Protein AF-A0A521WHG7-F1 (afdb_monomer)

Nearest PDB structures (foldseek):
  2f1c-assembly1_X  TM=1.764E-01  e=9.678E-01  Escherichia coli K-12
  6rd3-assembly1_B  TM=1.861E-01  e=3.776E+00  Klebsiella pneumoniae
  5fvn-assembly2_D  TM=1.755E-01  e=3.776E+00  Enterobacter cloacae
  7pzf-assembly2_E  TM=1.711E-01  e=4.176E+00  Klebsiella pneumoniae

pLDDT: mean 92.41, std 9.93, range [34.31, 98.75]

Mean predicted aligned error: 5.96 Å

Solvent-accessible surface area (backbone atoms only — not comparable to full-atom values): 13682 Å² total; per-residue (Å²): 140,79,87,84,66,76,89,75,84,63,51,67,50,78,47,73,51,98,86,56,39,37,36,42,36,36,74,38,33,81,40,42,90,17,38,36,29,36,37,41,37,36,47,81,57,34,37,38,39,41,39,40,39,43,59,24,31,40,44,54,40,49,67,70,41,40,93,83,47,77,74,63,85,61,56,47,57,39,37,33,32,31,34,39,40,41,36,34,30,42,73,93,43,65,38,36,40,39,37,39,40,40,36,47,40,32,30,37,38,34,77,84,68,45,37,36,30,43,49,27,27,35,40,40,40,40,38,37,39,37,49,96,80,50,28,26,45,37,41,38,38,38,38,31,62,30,31,34,39,36,46,72,74,36,57,45,53,17,67,78,36,26,37,38,39,38,39,35,30,39,36,40,54,84,64,40,38,36,38,34,69,35,37,38,42,36,33,45,85,26,32,38,39,34,33,31,36,37,32,29,75,74,56,96,57,47,46,46,33,34,44,37,38,34,81,31,34,35,33,57,62,33,38,70,40,78,46,33,55,81,22,59,91,48,91,54,44,55,59,43,39,42,35,38,40,29,38,39,39,32,29,50,67,74,38,82,74,46,78,52,73,48,75,46,63,33,35,38,38,28,82,86,68,79,48,75,52,77,86

Structure (mmCIF, N/CA/C/O backbone):
data_AF-A0A521WHG7-F1
#
_entry.id   AF-A0A521WHG7-F1
#
loop_
_atom_site.group_PDB
_atom_site.id
_atom_site.type_symbol
_atom_site.la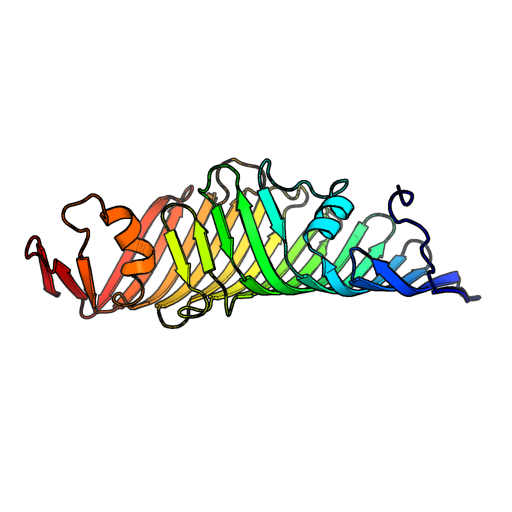bel_atom_id
_atom_site.label_alt_id
_atom_site.label_comp_id
_atom_site.label_asym_id
_atom_site.label_entity_id
_atom_site.label_seq_id
_atom_site.pdbx_PDB_ins_code
_atom_site.Cartn_x
_atom_site.Cartn_y
_atom_site.Cartn_z
_atom_site.occupancy
_atom_site.B_iso_or_equiv
_atom_site.auth_seq_id
_atom_site.auth_comp_id
_atom_site.auth_asym_id
_atom_site.auth_atom_id
_atom_site.pdbx_PDB_model_num
ATOM 1 N N . MET A 1 1 ? 26.566 -6.943 -10.721 1.00 40.72 1 MET A N 1
ATOM 2 C CA . MET A 1 1 ? 26.531 -8.097 -9.798 1.00 40.72 1 MET A CA 1
ATOM 3 C C . MET A 1 1 ? 25.488 -9.114 -10.276 1.00 40.72 1 MET A C 1
ATOM 5 O O . MET A 1 1 ? 24.375 -9.105 -9.783 1.00 40.72 1 MET A O 1
ATOM 9 N N . LEU A 1 2 ? 25.821 -9.974 -11.246 1.00 45.41 2 LEU A N 1
ATOM 10 C CA . LEU A 1 2 ? 24.967 -11.103 -11.685 1.00 45.41 2 LEU A CA 1
ATOM 11 C C . LEU A 1 2 ? 25.530 -12.465 -11.213 1.00 45.41 2 LEU A C 1
ATOM 13 O O . LEU A 1 2 ? 25.029 -13.517 -11.577 1.00 45.41 2 LEU A O 1
ATOM 17 N N . GLY A 1 3 ? 26.592 -12.456 -10.399 1.00 34.31 3 GLY A N 1
ATOM 18 C CA . GLY A 1 3 ? 27.398 -13.641 -10.078 1.00 34.31 3 GLY A CA 1
ATOM 19 C C . GLY A 1 3 ? 26.943 -14.480 -8.879 1.00 34.31 3 GLY A C 1
ATOM 20 O O . GLY A 1 3 ? 27.692 -15.351 -8.459 1.00 34.31 3 GLY A O 1
ATOM 21 N N . ARG A 1 4 ? 25.763 -14.227 -8.294 1.00 48.09 4 ARG A N 1
ATOM 22 C CA . ARG A 1 4 ? 25.246 -14.986 -7.130 1.00 48.09 4 ARG A CA 1
ATOM 23 C C . ARG A 1 4 ? 24.172 -16.027 -7.475 1.00 48.09 4 ARG A C 1
ATOM 25 O O . ARG A 1 4 ? 23.656 -16.677 -6.577 1.00 48.09 4 ARG A O 1
ATOM 32 N N . PHE A 1 5 ? 23.842 -16.202 -8.752 1.00 51.75 5 PHE A N 1
ATOM 33 C CA . PHE A 1 5 ? 22.645 -16.933 -9.184 1.00 51.75 5 PHE A CA 1
ATOM 34 C C . PHE A 1 5 ? 22.854 -18.401 -9.589 1.00 51.75 5 PHE A C 1
ATOM 36 O O . PHE A 1 5 ? 21.924 -19.016 -10.104 1.00 51.75 5 PHE A O 1
ATOM 43 N N . GLY A 1 6 ? 24.043 -18.974 -9.382 1.00 54.81 6 GLY A N 1
ATOM 44 C CA . GLY A 1 6 ? 24.366 -20.283 -9.959 1.00 54.81 6 GLY A CA 1
ATOM 45 C C . GLY A 1 6 ? 24.335 -20.257 -11.496 1.00 54.81 6 GLY A C 1
ATOM 46 O O . GLY A 1 6 ? 24.421 -19.188 -12.103 1.00 54.81 6 GLY A O 1
ATOM 47 N N . HIS A 1 7 ? 24.247 -21.425 -12.136 1.00 57.56 7 HIS A N 1
ATOM 48 C CA . HIS A 1 7 ? 24.088 -21.508 -13.591 1.00 57.56 7 HIS A CA 1
ATOM 49 C C . HIS A 1 7 ? 22.666 -21.087 -13.979 1.00 57.56 7 HIS A C 1
ATOM 51 O O . HIS A 1 7 ? 21.691 -21.620 -13.453 1.00 57.56 7 HIS A O 1
ATOM 57 N N . GLN A 1 8 ? 22.555 -20.126 -14.890 1.00 65.69 8 GLN A N 1
ATOM 58 C CA . GLN A 1 8 ? 21.293 -19.547 -15.336 1.00 65.69 8 GLN A CA 1
ATOM 59 C C . GLN A 1 8 ? 21.169 -19.758 -16.841 1.00 65.69 8 GLN A C 1
ATOM 61 O O . GLN A 1 8 ? 21.887 -19.128 -17.617 1.00 65.69 8 GLN A O 1
ATOM 66 N N . ASP A 1 9 ? 20.246 -20.625 -17.250 1.00 70.12 9 ASP A N 1
ATOM 67 C CA . ASP A 1 9 ? 19.897 -20.781 -18.659 1.00 70.12 9 ASP A CA 1
ATOM 68 C C . ASP A 1 9 ? 18.822 -19.755 -19.017 1.00 70.12 9 ASP A C 1
ATOM 70 O O . ASP A 1 9 ? 17.640 -19.932 -18.725 1.00 70.12 9 ASP A O 1
ATOM 74 N N . ALA A 1 10 ? 19.242 -18.652 -19.635 1.00 80.88 10 ALA A N 1
ATOM 75 C CA . ALA A 1 10 ? 18.345 -17.606 -20.105 1.00 80.88 10 ALA A CA 1
ATOM 76 C C . ALA A 1 10 ? 18.195 -17.686 -21.625 1.00 80.88 10 ALA A C 1
ATOM 78 O O . ALA A 1 10 ? 19.179 -17.609 -22.365 1.00 80.88 10 ALA A O 1
ATOM 79 N N . ARG A 1 11 ? 16.955 -17.788 -22.110 1.00 86.38 11 ARG A N 1
ATOM 80 C CA . ARG A 1 11 ? 16.668 -17.646 -23.543 1.00 86.38 11 ARG A CA 1
ATOM 81 C C . ARG A 1 11 ? 16.374 -16.190 -23.849 1.00 86.38 11 ARG A C 1
ATOM 83 O O . ARG A 1 11 ? 15.390 -15.632 -23.358 1.00 86.38 11 ARG A O 1
ATOM 90 N N . PHE A 1 12 ? 17.223 -15.583 -24.670 1.00 90.94 12 PHE A N 1
ATOM 91 C CA . PHE A 1 12 ? 17.028 -14.220 -25.137 1.00 90.94 12 PHE A CA 1
ATOM 92 C C . PHE A 1 12 ? 17.164 -14.123 -26.654 1.00 90.94 12 PHE A C 1
ATOM 94 O O . PHE A 1 12 ? 17.868 -14.906 -27.291 1.00 90.94 12 PHE A O 1
ATOM 101 N N . SER A 1 13 ? 16.495 -13.131 -27.234 1.00 92.56 13 SER A N 1
ATOM 102 C CA . SER A 1 13 ? 16.703 -12.732 -28.623 1.00 92.56 13 SER A CA 1
ATOM 103 C C . SER A 1 13 ? 16.971 -11.237 -28.701 1.00 92.56 13 SER A C 1
ATOM 105 O O . SER A 1 13 ? 16.355 -10.441 -27.994 1.00 92.56 13 SER A O 1
ATOM 107 N N . LEU A 1 14 ? 17.907 -10.861 -29.567 1.00 93.94 14 LEU A N 1
ATOM 108 C CA . LEU A 1 14 ? 18.232 -9.476 -29.873 1.00 93.94 14 LEU A CA 1
ATOM 109 C C . LEU A 1 14 ? 17.898 -9.225 -31.341 1.00 93.94 14 LEU A C 1
ATOM 111 O O . LEU A 1 14 ? 18.331 -9.977 -32.214 1.00 93.94 14 LEU A O 1
ATOM 115 N N . ARG A 1 15 ? 17.116 -8.184 -31.619 1.00 93.06 15 ARG A N 1
ATOM 116 C CA . ARG A 1 15 ? 16.795 -7.752 -32.983 1.00 93.06 15 ARG A CA 1
ATOM 117 C C . ARG A 1 15 ? 17.101 -6.274 -33.126 1.00 93.06 15 ARG A C 1
ATOM 119 O O . ARG A 1 15 ? 16.626 -5.482 -32.321 1.00 93.06 15 ARG A O 1
ATOM 126 N N . ALA A 1 16 ? 17.861 -5.924 -34.154 1.00 92.31 16 ALA A N 1
ATOM 127 C CA . ALA A 1 16 ? 18.047 -4.550 -34.590 1.00 92.31 16 ALA A CA 1
ATOM 128 C C . ALA A 1 16 ? 17.344 -4.376 -35.939 1.00 92.31 16 ALA A C 1
ATOM 130 O O . ALA A 1 16 ? 17.467 -5.247 -36.803 1.00 92.31 16 ALA A O 1
ATOM 131 N N . ASP A 1 17 ? 16.591 -3.293 -36.109 1.00 90.69 17 ASP A N 1
ATOM 132 C CA . ASP A 1 17 ? 15.982 -2.948 -37.392 1.00 90.69 17 ASP A CA 1
ATOM 133 C C . ASP A 1 17 ? 16.769 -1.849 -38.120 1.00 90.69 17 ASP A C 1
ATOM 135 O O . ASP A 1 17 ? 17.608 -1.147 -37.551 1.00 90.69 17 ASP A O 1
ATOM 139 N N . THR A 1 18 ? 16.496 -1.693 -39.416 1.00 84.50 18 THR A N 1
ATOM 140 C CA . THR A 1 18 ? 17.120 -0.660 -40.257 1.00 84.50 18 THR A CA 1
ATOM 141 C C . THR A 1 18 ? 16.668 0.760 -39.901 1.00 84.50 18 THR A C 1
ATOM 143 O O . THR A 1 18 ? 17.252 1.719 -40.396 1.00 84.50 18 THR A O 1
ATOM 146 N N . ALA A 1 19 ? 15.638 0.907 -39.061 1.00 84.06 19 ALA A N 1
ATOM 147 C CA . ALA A 1 19 ? 15.133 2.182 -38.562 1.00 84.06 19 ALA A CA 1
ATOM 148 C C . ALA A 1 19 ? 15.815 2.619 -37.246 1.00 84.06 19 ALA A C 1
ATOM 150 O O . ALA A 1 19 ? 15.484 3.675 -36.706 1.00 84.06 19 ALA A O 1
ATOM 151 N N . GLY A 1 20 ? 16.783 1.843 -36.739 1.00 88.94 20 GLY A N 1
ATOM 152 C CA . GLY A 1 20 ? 17.563 2.165 -35.542 1.00 88.94 20 GLY A CA 1
ATOM 153 C C . GLY A 1 20 ? 16.919 1.727 -34.223 1.00 88.94 20 GLY A C 1
ATOM 154 O O . GLY A 1 20 ? 17.371 2.154 -33.159 1.00 88.94 20 GLY A O 1
ATOM 155 N N . SER A 1 21 ? 15.882 0.886 -34.265 1.00 94.38 21 SER A N 1
ATOM 156 C CA . SER A 1 21 ? 15.313 0.249 -33.076 1.00 94.38 21 SER A CA 1
ATOM 157 C C . SER A 1 21 ? 16.094 -1.012 -32.724 1.00 94.38 21 SER A C 1
ATOM 159 O O . SER A 1 21 ? 16.365 -1.850 -33.581 1.00 94.38 21 SER A O 1
ATOM 161 N N . THR A 1 22 ? 16.408 -1.185 -31.443 1.00 96.69 22 THR A N 1
ATOM 162 C CA . THR A 1 22 ? 16.973 -2.426 -30.899 1.00 96.69 22 THR A CA 1
ATOM 163 C C . THR A 1 22 ? 16.028 -2.998 -29.857 1.00 96.69 22 THR A C 1
ATOM 165 O O . THR A 1 22 ? 15.716 -2.333 -28.876 1.00 96.69 22 THR A O 1
ATOM 168 N N . THR A 1 23 ? 15.588 -4.238 -30.046 1.00 96.94 23 THR A N 1
ATOM 169 C CA . THR A 1 23 ? 14.729 -4.951 -29.100 1.00 96.94 23 THR A CA 1
ATOM 170 C C . THR A 1 23 ? 15.467 -6.156 -28.537 1.00 96.94 23 THR A C 1
ATOM 172 O O . THR A 1 23 ? 15.836 -7.071 -29.275 1.00 96.94 23 THR A O 1
ATOM 175 N N . LEU A 1 24 ? 15.633 -6.172 -27.219 1.00 96.62 24 LEU A N 1
ATOM 176 C CA . LEU A 1 24 ? 16.035 -7.334 -26.440 1.00 96.62 24 LEU A CA 1
ATOM 177 C C . LEU A 1 24 ? 14.771 -7.994 -25.884 1.00 96.62 24 LEU A C 1
ATOM 179 O O . LEU A 1 24 ? 14.009 -7.346 -25.174 1.00 96.62 24 LEU A O 1
ATOM 183 N N . LYS A 1 25 ? 14.543 -9.272 -26.185 1.00 96.62 25 LYS A N 1
ATOM 184 C CA . LYS A 1 25 ? 13.483 -10.077 -25.566 1.00 96.62 25 LYS A CA 1
ATOM 185 C C . LYS A 1 25 ? 14.094 -11.142 -24.682 1.00 96.62 25 LYS A C 1
ATOM 187 O O . LYS A 1 25 ? 15.001 -11.846 -25.118 1.00 96.62 25 LYS A O 1
ATOM 192 N N . LEU A 1 26 ? 13.544 -11.286 -23.488 1.00 95.44 26 LEU A N 1
ATOM 193 C CA . LEU A 1 26 ? 13.844 -12.343 -22.542 1.00 95.44 26 LEU A CA 1
ATOM 194 C C . LEU A 1 26 ? 12.618 -13.252 -22.444 1.00 95.44 26 LEU A C 1
ATOM 196 O O . LEU A 1 26 ? 11.576 -12.838 -21.937 1.00 95.44 26 LEU A O 1
ATOM 200 N N . GLU A 1 27 ? 12.728 -14.472 -22.967 1.00 92.81 27 GLU A N 1
ATOM 201 C CA . GLU A 1 27 ? 11.606 -15.420 -23.006 1.00 92.81 27 GLU A CA 1
ATOM 202 C C . GLU A 1 27 ? 11.331 -16.014 -21.626 1.00 92.81 27 GLU A C 1
ATOM 204 O O . GLU A 1 27 ? 10.178 -16.167 -21.224 1.00 92.81 27 GLU A O 1
ATOM 209 N N . SER A 1 28 ? 12.405 -16.343 -20.908 1.00 92.00 28 SER A N 1
ATOM 210 C CA . SER A 1 28 ? 12.366 -16.855 -19.546 1.00 92.00 28 SER A CA 1
ATOM 211 C C . SER A 1 28 ? 13.739 -16.701 -18.891 1.00 92.00 28 SER A C 1
ATOM 213 O O . SER A 1 28 ? 14.768 -16.973 -19.516 1.00 92.00 28 SER A O 1
ATOM 215 N N . LEU A 1 29 ? 13.731 -16.263 -17.637 1.00 92.62 29 LEU A N 1
ATOM 216 C CA . LEU A 1 29 ? 14.869 -16.196 -16.728 1.00 92.62 29 LEU A CA 1
ATOM 217 C C . LEU A 1 29 ? 14.411 -16.683 -15.359 1.00 92.62 29 LEU A C 1
ATOM 219 O O . LEU A 1 29 ? 13.407 -16.189 -14.842 1.00 92.62 29 LEU A O 1
ATOM 223 N N . ALA A 1 30 ? 15.147 -17.613 -14.761 1.00 92.00 30 ALA A N 1
ATOM 224 C CA . ALA A 1 30 ? 14.904 -18.003 -13.381 1.00 92.00 30 ALA A CA 1
ATOM 225 C C . ALA A 1 30 ? 15.323 -16.852 -12.452 1.00 92.00 30 ALA A C 1
ATOM 227 O O . ALA A 1 30 ? 16.474 -16.425 -12.450 1.00 92.00 30 ALA A O 1
ATOM 228 N N . LEU A 1 31 ? 14.404 -16.330 -11.648 1.00 91.25 31 LEU A N 1
ATOM 229 C CA . LEU A 1 31 ? 14.666 -15.175 -10.790 1.00 91.25 31 LEU A CA 1
ATOM 230 C C . LEU A 1 31 ? 14.015 -15.398 -9.434 1.00 91.25 31 LEU A C 1
ATOM 232 O O . LEU A 1 31 ? 12.805 -15.573 -9.382 1.00 91.25 31 LEU A O 1
ATOM 236 N N . ALA A 1 32 ? 14.807 -15.378 -8.356 1.00 91.50 32 ALA A N 1
ATOM 237 C CA . ALA A 1 32 ? 14.309 -15.527 -6.984 1.00 91.50 32 ALA A CA 1
ATOM 238 C C . ALA A 1 32 ? 13.320 -16.705 -6.844 1.00 91.50 32 ALA A C 1
ATOM 240 O O . ALA A 1 32 ? 12.182 -16.517 -6.436 1.00 91.50 32 ALA A O 1
ATOM 241 N N . SER A 1 33 ? 13.720 -17.906 -7.281 1.00 91.31 33 SER A N 1
ATOM 242 C CA . SER A 1 33 ? 12.879 -19.124 -7.313 1.00 91.31 33 SER A CA 1
ATOM 243 C C . SER A 1 33 ? 11.623 -19.067 -8.202 1.00 91.31 33 SER A C 1
ATOM 245 O O . SER A 1 33 ? 10.929 -20.072 -8.335 1.00 91.31 33 SER A O 1
ATOM 247 N N . GLY A 1 34 ? 11.358 -17.935 -8.851 1.00 94.06 34 GLY A N 1
ATOM 248 C CA . GLY A 1 34 ? 10.298 -17.739 -9.829 1.00 94.06 34 GLY A CA 1
ATOM 249 C C . GLY A 1 34 ? 10.840 -17.536 -11.240 1.00 94.06 34 GLY A C 1
ATOM 250 O O . GLY A 1 34 ? 11.958 -17.935 -11.581 1.00 94.06 34 GLY A O 1
ATOM 251 N N . THR A 1 35 ? 10.030 -16.899 -12.081 1.00 95.12 35 THR A N 1
ATOM 252 C CA . THR A 1 35 ? 10.377 -16.624 -13.478 1.00 95.12 35 THR A CA 1
ATOM 253 C C . THR A 1 35 ? 10.138 -15.169 -13.845 1.00 95.12 35 THR A C 1
ATOM 255 O O . THR A 1 35 ? 9.148 -14.558 -13.442 1.00 95.12 35 THR A O 1
ATOM 258 N N . ALA A 1 36 ? 11.051 -14.627 -14.643 1.00 95.44 36 ALA A N 1
ATOM 259 C CA . ALA A 1 36 ? 10.938 -13.323 -15.267 1.00 95.44 36 ALA A CA 1
ATOM 260 C C . ALA A 1 36 ? 10.951 -13.474 -16.790 1.00 95.44 36 ALA A C 1
ATOM 262 O O . ALA A 1 36 ? 11.722 -14.254 -17.353 1.00 95.44 36 ALA A O 1
ATOM 263 N N . ARG A 1 37 ? 10.107 -12.701 -17.463 1.00 97.00 37 ARG A N 1
ATOM 264 C CA . ARG A 1 37 ? 10.101 -12.545 -18.921 1.00 97.00 37 ARG A CA 1
ATOM 265 C C . ARG A 1 37 ? 9.838 -11.092 -19.266 1.00 97.00 37 ARG A C 1
ATOM 267 O O . ARG A 1 37 ? 9.217 -10.384 -18.476 1.00 97.00 37 ARG A O 1
ATOM 274 N N . GLY A 1 38 ? 10.267 -10.648 -20.436 1.00 97.44 38 GLY A N 1
ATOM 275 C CA . GLY A 1 38 ? 10.060 -9.258 -20.814 1.00 97.44 38 GLY A CA 1
ATOM 276 C C . GLY A 1 38 ? 10.721 -8.849 -22.114 1.00 97.44 38 GLY A C 1
ATOM 277 O O . GLY A 1 38 ? 11.349 -9.652 -22.807 1.00 97.44 38 GLY A O 1
ATOM 278 N N . SER A 1 39 ? 10.5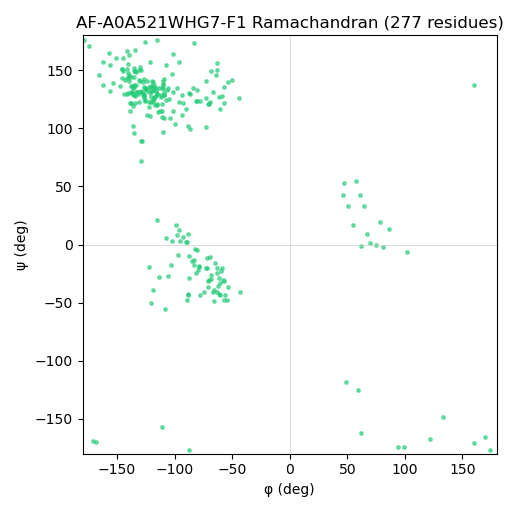94 -7.570 -22.432 1.00 97.81 39 SER A N 1
ATOM 279 C CA . SER A 1 39 ? 11.290 -6.946 -23.544 1.00 97.81 39 SER A CA 1
ATOM 280 C C . SER A 1 39 ? 11.746 -5.541 -23.204 1.00 97.81 39 SER A C 1
ATOM 282 O O . SER A 1 39 ? 11.036 -4.796 -22.544 1.00 97.81 39 SER A O 1
ATOM 284 N N . LEU A 1 40 ? 12.921 -5.179 -23.709 1.00 97.62 40 LEU A N 1
ATOM 285 C CA . LEU A 1 40 ? 13.445 -3.823 -23.712 1.00 97.62 40 LEU A CA 1
ATOM 286 C C . LEU A 1 40 ? 13.591 -3.381 -25.165 1.00 97.62 40 LEU A C 1
ATOM 288 O O . LEU A 1 40 ? 14.334 -4.002 -25.925 1.00 97.62 40 LEU A O 1
ATOM 292 N N . THR A 1 41 ? 12.903 -2.313 -25.546 1.00 97.81 41 THR A N 1
ATOM 293 C CA . THR A 1 41 ? 13.048 -1.678 -26.858 1.00 97.81 41 THR A CA 1
ATOM 294 C C . THR A 1 41 ? 13.739 -0.332 -26.698 1.00 97.81 41 THR A C 1
ATOM 296 O O . THR A 1 41 ? 13.315 0.493 -25.898 1.00 97.81 41 THR A O 1
ATOM 299 N N . LEU A 1 42 ? 14.795 -0.105 -27.475 1.00 97.25 42 LEU A N 1
ATOM 300 C CA . LEU A 1 42 ? 15.581 1.126 -27.510 1.00 97.25 42 LEU A CA 1
ATOM 301 C C . LEU A 1 42 ? 15.444 1.781 -28.888 1.00 97.25 42 LEU A C 1
ATOM 303 O O . LEU A 1 42 ? 15.651 1.112 -29.899 1.00 97.25 42 LEU A O 1
ATOM 307 N N . ARG A 1 43 ? 15.126 3.080 -28.936 1.00 95.94 43 ARG A N 1
ATOM 308 C CA . ARG A 1 43 ? 15.063 3.901 -30.162 1.00 95.94 43 ARG A CA 1
ATOM 309 C C . ARG A 1 43 ? 15.747 5.245 -29.918 1.00 95.94 43 ARG A C 1
ATOM 311 O O . ARG A 1 43 ? 15.148 6.174 -29.373 1.00 95.94 43 ARG A O 1
ATOM 318 N N . GLY A 1 44 ? 17.022 5.347 -30.291 1.00 93.19 44 GLY A N 1
ATOM 319 C CA . GLY A 1 44 ? 17.856 6.486 -29.897 1.00 93.19 44 GLY A CA 1
ATOM 320 C C . GLY A 1 44 ? 17.941 6.582 -28.364 1.00 93.19 44 GLY A C 1
ATOM 321 O O . GLY A 1 44 ? 18.301 5.592 -27.731 1.00 93.19 44 GLY A O 1
ATOM 322 N N . PRO A 1 45 ? 17.604 7.728 -27.739 1.00 95.00 45 PRO A N 1
ATOM 323 C CA . PRO A 1 45 ? 17.557 7.824 -26.283 1.00 95.00 45 PRO A CA 1
ATOM 324 C C . PRO A 1 45 ? 16.283 7.211 -25.687 1.00 95.00 45 PRO 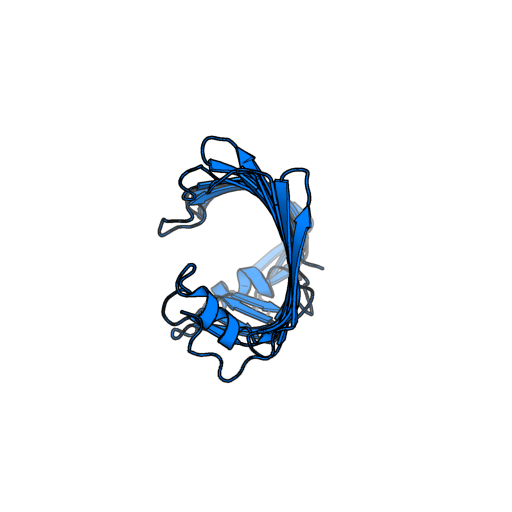A C 1
ATOM 326 O O . PRO A 1 45 ? 16.259 6.954 -24.487 1.00 95.00 45 PRO A O 1
ATOM 329 N N . ALA A 1 46 ? 15.220 7.010 -26.471 1.00 97.50 46 ALA A N 1
ATOM 330 C CA . ALA A 1 46 ? 13.958 6.496 -25.958 1.00 97.50 46 ALA A CA 1
ATOM 331 C C . ALA A 1 46 ? 14.071 5.008 -25.616 1.00 97.50 46 ALA A C 1
ATOM 333 O O . ALA A 1 46 ? 14.687 4.238 -26.357 1.00 97.50 46 ALA A O 1
ATOM 334 N N . TRP A 1 47 ? 13.444 4.611 -24.515 1.00 97.75 47 TRP A N 1
ATOM 335 C CA . TRP A 1 47 ? 13.365 3.223 -24.087 1.00 97.75 47 TRP A CA 1
ATOM 336 C C . TRP A 1 47 ? 11.950 2.862 -23.639 1.00 97.75 47 TRP A C 1
ATOM 338 O O . TRP A 1 47 ? 11.215 3.705 -23.121 1.00 97.75 47 TRP A O 1
ATOM 348 N N . GLU A 1 48 ? 11.595 1.598 -23.833 1.00 98.44 48 GLU A N 1
ATOM 349 C CA . GLU A 1 48 ? 10.348 0.975 -23.391 1.00 98.44 48 GLU A CA 1
ATOM 350 C C . GLU A 1 48 ? 10.670 -0.405 -22.820 1.00 98.44 48 GLU A C 1
ATOM 352 O O . GLU A 1 48 ? 11.426 -1.166 -23.427 1.00 98.44 48 GLU A O 1
ATOM 357 N N . LEU A 1 49 ? 10.143 -0.693 -21.637 1.00 98.25 49 LEU A N 1
ATOM 358 C CA . LEU A 1 49 ? 10.363 -1.906 -20.869 1.00 98.25 49 LEU A CA 1
ATOM 359 C C . LEU A 1 49 ? 9.014 -2.533 -20.534 1.00 98.25 49 LEU A C 1
ATOM 361 O O . LEU A 1 49 ? 8.201 -1.920 -19.849 1.00 98.25 49 LEU A O 1
ATOM 365 N N . ASP A 1 50 ? 8.854 -3.790 -20.921 1.00 98.44 50 ASP A N 1
ATOM 366 C CA . ASP A 1 50 ? 7.772 -4.659 -20.480 1.00 98.44 50 ASP A CA 1
ATOM 367 C C . ASP A 1 50 ? 8.367 -5.822 -19.701 1.00 98.44 50 ASP A C 1
ATOM 369 O O . ASP A 1 50 ? 9.305 -6.469 -20.171 1.00 98.44 50 ASP A O 1
ATOM 373 N N . ALA A 1 51 ? 7.815 -6.128 -18.534 1.00 98.06 51 ALA A N 1
ATOM 374 C CA . ALA A 1 51 ? 8.196 -7.306 -17.773 1.00 98.06 51 ALA A CA 1
ATOM 375 C C . ALA A 1 51 ? 6.985 -7.981 -17.129 1.00 98.06 51 ALA A C 1
ATOM 377 O O . ALA A 1 51 ? 6.018 -7.341 -16.720 1.00 98.06 51 ALA A O 1
ATOM 378 N N . THR A 1 52 ? 7.054 -9.303 -17.016 1.00 98.25 52 THR A N 1
ATOM 379 C CA . THR A 1 52 ? 6.155 -10.117 -16.200 1.00 98.25 52 THR A CA 1
ATOM 380 C C . THR A 1 52 ? 6.995 -10.979 -15.274 1.00 98.25 52 THR A C 1
ATOM 382 O O . THR A 1 52 ? 7.974 -11.593 -15.703 1.00 98.25 52 THR A O 1
ATOM 385 N N . LEU A 1 53 ? 6.580 -11.031 -14.018 1.00 97.50 53 LEU A N 1
ATOM 386 C CA . LEU A 1 53 ? 7.206 -11.765 -12.934 1.00 97.50 53 LEU A CA 1
ATOM 387 C C . LEU A 1 53 ? 6.184 -12.758 -12.385 1.00 97.50 53 LEU A C 1
ATOM 389 O O . LEU A 1 53 ? 5.038 -12.384 -12.130 1.00 97.50 53 LEU A O 1
ATOM 393 N N . ALA A 1 54 ? 6.578 -14.012 -12.198 1.00 97.12 54 ALA A N 1
ATOM 394 C CA . ALA A 1 54 ? 5.688 -15.048 -11.690 1.00 97.12 54 ALA A CA 1
ATOM 395 C C . ALA A 1 54 ? 6.375 -15.892 -10.616 1.00 97.12 54 ALA A C 1
ATOM 397 O O . ALA A 1 54 ? 7.459 -16.430 -10.850 1.00 97.12 54 ALA A O 1
ATOM 398 N N . GLY A 1 55 ? 5.707 -16.030 -9.466 1.00 96.00 55 GLY A N 1
ATOM 399 C CA . GLY A 1 55 ? 6.122 -16.920 -8.381 1.00 96.00 55 GLY A CA 1
ATOM 400 C C . GLY A 1 55 ? 7.454 -16.544 -7.737 1.00 96.00 55 GLY A C 1
ATOM 401 O O . GLY A 1 55 ? 8.205 -17.435 -7.360 1.00 96.00 55 GLY A O 1
ATOM 402 N N . LEU A 1 56 ? 7.772 -15.251 -7.659 1.00 96.56 56 LEU A N 1
ATOM 403 C CA . LEU A 1 56 ? 8.990 -14.778 -7.012 1.00 96.56 56 LEU A CA 1
ATOM 404 C C . LEU A 1 56 ? 8.927 -15.047 -5.511 1.00 96.56 56 LEU A C 1
ATOM 406 O O . LEU A 1 56 ? 7.959 -14.668 -4.858 1.00 96.56 56 LEU A O 1
ATOM 410 N N . ASP A 1 57 ? 9.980 -15.634 -4.965 1.00 96.44 57 ASP A N 1
ATOM 411 C CA . ASP A 1 57 ? 10.227 -15.676 -3.531 1.00 96.44 57 ASP A CA 1
ATOM 412 C C . ASP A 1 57 ? 10.620 -14.274 -3.046 1.00 96.44 57 ASP A C 1
ATOM 414 O O . ASP A 1 57 ? 11.577 -13.667 -3.543 1.00 96.44 57 ASP A O 1
ATOM 418 N N . LEU A 1 58 ? 9.850 -13.719 -2.109 1.00 95.06 58 LEU A N 1
ATOM 419 C CA . LEU A 1 58 ? 10.018 -12.330 -1.678 1.00 95.06 58 LEU A CA 1
ATOM 420 C C . LEU A 1 58 ? 11.290 -12.120 -0.850 1.00 95.06 58 LEU A C 1
ATOM 422 O O . LEU A 1 58 ? 11.908 -11.061 -0.967 1.00 95.06 58 LEU A O 1
ATOM 426 N N . ALA A 1 59 ? 11.733 -13.127 -0.093 1.00 93.88 59 ALA A N 1
ATOM 427 C CA . ALA A 1 59 ? 12.975 -13.060 0.674 1.00 93.88 59 ALA A CA 1
ATOM 428 C C . ALA A 1 59 ? 14.190 -12.976 -0.263 1.00 93.88 59 ALA A C 1
ATOM 430 O O . ALA A 1 59 ? 15.037 -12.088 -0.137 1.00 93.88 59 ALA A O 1
ATOM 431 N N . ALA A 1 60 ? 14.247 -13.852 -1.267 1.00 93.56 60 ALA A N 1
ATOM 432 C CA . ALA A 1 60 ? 15.275 -13.816 -2.295 1.00 93.56 60 ALA A CA 1
ATOM 433 C C . ALA A 1 60 ? 15.192 -12.524 -3.120 1.00 93.56 60 ALA A C 1
ATOM 435 O O . ALA A 1 60 ? 16.222 -11.912 -3.399 1.00 93.56 60 ALA A O 1
ATOM 436 N N . THR A 1 61 ? 13.984 -12.067 -3.464 1.00 92.81 61 THR A N 1
ATOM 437 C CA . THR A 1 61 ? 13.775 -10.814 -4.208 1.00 92.81 61 THR A CA 1
ATOM 438 C C . THR A 1 61 ? 14.296 -9.603 -3.438 1.00 92.81 61 THR A C 1
ATOM 440 O O . THR A 1 61 ? 14.972 -8.765 -4.033 1.00 92.81 61 THR A O 1
ATOM 443 N N . ALA A 1 62 ? 14.061 -9.529 -2.124 1.00 91.69 62 ALA A N 1
ATOM 444 C CA . ALA A 1 62 ? 14.567 -8.455 -1.272 1.00 91.69 62 ALA A CA 1
ATOM 445 C C . ALA A 1 62 ? 16.095 -8.324 -1.359 1.00 91.69 62 ALA A C 1
ATOM 447 O O . ALA A 1 62 ? 16.614 -7.224 -1.538 1.00 91.69 62 ALA A O 1
ATOM 448 N N . VAL A 1 63 ? 16.823 -9.447 -1.338 1.00 90.12 63 VAL A N 1
ATOM 449 C CA . VAL A 1 63 ? 18.289 -9.464 -1.504 1.00 90.12 63 VAL A CA 1
ATOM 450 C C . VAL A 1 63 ? 18.711 -8.924 -2.873 1.00 90.12 63 VAL A C 1
ATOM 452 O O . VAL A 1 63 ? 19.741 -8.259 -2.984 1.00 90.12 63 VAL A O 1
ATOM 455 N N . LEU A 1 64 ? 17.934 -9.191 -3.925 1.00 89.00 64 LEU A N 1
ATOM 456 C CA . LEU A 1 64 ? 18.256 -8.715 -5.272 1.00 89.00 64 LEU A CA 1
ATOM 457 C C . LEU A 1 64 ? 18.082 -7.214 -5.421 1.00 89.00 64 LEU A C 1
ATOM 459 O O . LEU A 1 64 ? 18.870 -6.589 -6.128 1.00 89.00 64 LEU A O 1
ATOM 463 N N . VAL A 1 65 ? 17.066 -6.647 -4.773 1.00 89.12 65 VAL A N 1
ATOM 464 C CA . VAL A 1 65 ? 16.756 -5.222 -4.901 1.00 89.12 65 VAL A CA 1
ATOM 465 C C . VAL A 1 65 ? 17.513 -4.339 -3.912 1.00 89.12 65 VAL A C 1
ATOM 467 O O . VAL A 1 65 ? 17.537 -3.128 -4.113 1.00 89.12 65 VAL A O 1
ATOM 470 N N . GLN A 1 66 ? 18.200 -4.923 -2.922 1.00 88.19 66 GLN A N 1
ATOM 471 C CA . GLN A 1 66 ? 19.002 -4.212 -1.915 1.00 88.19 66 GLN A CA 1
ATOM 472 C C . GLN A 1 66 ? 19.887 -3.068 -2.442 1.00 88.19 66 GLN A C 1
ATOM 474 O O . GLN A 1 66 ? 19.945 -2.032 -1.781 1.00 88.19 66 GLN A O 1
ATOM 479 N N . PRO A 1 67 ? 20.567 -3.184 -3.604 1.00 89.12 67 PRO A N 1
ATOM 480 C CA . PRO A 1 67 ? 21.385 -2.088 -4.129 1.00 89.12 67 PRO A CA 1
ATOM 481 C C . PRO A 1 67 ? 20.600 -0.819 -4.485 1.00 89.12 67 PRO A C 1
ATOM 483 O O . PRO A 1 67 ? 21.199 0.245 -4.615 1.00 89.12 67 PRO A O 1
ATOM 486 N N . TRP A 1 68 ? 19.287 -0.939 -4.689 1.00 85.44 68 TRP A N 1
ATOM 487 C CA . TRP A 1 68 ? 18.395 0.160 -5.063 1.00 85.44 68 TRP A CA 1
ATOM 488 C C . TRP A 1 68 ? 17.380 0.492 -3.969 1.00 85.44 68 TRP A C 1
ATOM 490 O O . TRP A 1 68 ? 16.954 1.638 -3.872 1.00 85.44 68 TRP A O 1
ATOM 500 N N . PHE A 1 69 ? 17.007 -0.492 -3.151 1.00 83.62 69 PHE A N 1
ATOM 501 C CA . PHE A 1 69 ? 16.000 -0.369 -2.106 1.00 83.62 69 PHE A CA 1
ATOM 502 C C . PHE A 1 69 ? 16.462 -1.092 -0.846 1.00 83.62 69 PHE A C 1
ATOM 504 O O . PHE A 1 69 ? 16.576 -2.317 -0.832 1.00 83.62 69 PHE A O 1
ATOM 511 N N . ALA A 1 70 ? 16.692 -0.342 0.228 1.00 82.44 70 ALA A N 1
ATOM 512 C CA . ALA A 1 70 ? 16.954 -0.919 1.537 1.00 82.44 70 ALA A CA 1
ATOM 513 C C . ALA A 1 70 ? 15.627 -1.177 2.257 1.00 82.44 70 ALA A C 1
ATOM 515 O O . ALA A 1 70 ? 14.791 -0.281 2.366 1.00 82.44 70 ALA A O 1
ATOM 516 N N . LEU A 1 71 ? 15.445 -2.394 2.769 1.00 83.19 71 LEU A N 1
ATOM 517 C CA . LEU A 1 71 ? 14.398 -2.639 3.756 1.00 83.19 71 LEU A CA 1
ATOM 518 C C . LEU A 1 71 ? 14.757 -1.919 5.066 1.00 83.19 71 LEU A C 1
ATOM 520 O O . LEU A 1 71 ? 15.948 -1.802 5.377 1.00 83.19 71 LEU A O 1
ATOM 524 N N . PRO A 1 72 ? 13.757 -1.477 5.849 1.00 82.94 72 PRO A N 1
ATOM 525 C CA . PRO A 1 72 ? 13.986 -1.013 7.210 1.00 82.94 72 PRO A CA 1
ATOM 526 C C . PRO A 1 72 ? 14.812 -2.027 8.009 1.00 82.94 72 PRO A C 1
ATOM 528 O O . PRO A 1 72 ? 14.639 -3.241 7.867 1.00 82.94 72 PRO A O 1
ATOM 531 N N . ALA A 1 73 ? 15.725 -1.530 8.844 1.00 81.75 73 ALA A N 1
ATOM 532 C CA . ALA A 1 73 ? 16.582 -2.387 9.653 1.00 81.75 73 ALA A CA 1
ATOM 533 C C . ALA A 1 73 ? 15.740 -3.326 10.536 1.00 81.75 73 ALA A C 1
ATOM 535 O O . ALA A 1 73 ? 14.753 -2.906 11.139 1.00 81.75 73 ALA A O 1
ATOM 536 N N . GLY A 1 74 ? 16.122 -4.604 10.587 1.00 85.56 74 GLY A N 1
ATOM 537 C CA . GLY A 1 74 ? 15.420 -5.625 11.370 1.00 85.56 74 GLY A CA 1
ATOM 538 C C . GLY A 1 74 ? 14.096 -6.111 10.769 1.00 85.56 74 GLY A C 1
ATOM 539 O O . GLY A 1 74 ? 13.476 -6.988 11.364 1.00 85.56 74 GLY A O 1
ATOM 540 N N . LEU A 1 75 ? 13.660 -5.594 9.611 1.00 91.12 75 LEU A N 1
ATOM 541 C CA . LEU A 1 75 ? 12.483 -6.106 8.911 1.00 91.12 75 LEU A CA 1
ATOM 542 C C . LEU A 1 75 ? 12.843 -7.357 8.103 1.00 91.12 75 LEU A C 1
ATOM 544 O O . LEU A 1 75 ? 13.708 -7.337 7.225 1.00 91.12 75 LEU A O 1
ATOM 548 N N . THR A 1 76 ? 12.132 -8.439 8.379 1.00 93.69 76 THR A N 1
ATOM 549 C CA . THR A 1 76 ? 12.174 -9.680 7.609 1.00 93.69 76 THR A CA 1
ATOM 550 C C . THR A 1 76 ? 10.952 -9.775 6.707 1.00 93.69 76 THR A C 1
ATOM 552 O O . THR A 1 76 ? 9.877 -9.279 7.046 1.00 93.69 76 THR A O 1
ATOM 555 N N . VAL A 1 77 ? 11.136 -10.389 5.538 1.00 94.94 77 VAL A N 1
ATOM 556 C CA . VAL A 1 77 ? 10.078 -10.600 4.551 1.00 94.94 77 VAL A CA 1
ATOM 557 C C . VAL A 1 77 ? 10.159 -12.011 3.996 1.00 94.94 77 VAL A C 1
ATOM 559 O O . VAL A 1 77 ? 11.239 -12.477 3.632 1.00 94.94 77 VAL A O 1
ATOM 562 N N . ALA A 1 78 ? 9.014 -12.675 3.910 1.00 96.38 78 ALA A N 1
ATOM 563 C CA . ALA A 1 78 ? 8.846 -13.961 3.254 1.00 96.38 78 ALA A CA 1
ATOM 564 C C . ALA A 1 78 ? 7.512 -13.999 2.498 1.00 96.38 78 ALA A C 1
ATOM 566 O O . ALA A 1 78 ? 6.665 -13.122 2.654 1.00 96.38 78 ALA A O 1
ATOM 567 N N . GLY A 1 79 ? 7.351 -14.992 1.628 1.00 96.44 79 GLY A N 1
ATOM 568 C CA . GLY A 1 79 ? 6.141 -15.163 0.830 1.00 96.44 79 GLY A CA 1
ATOM 569 C C . GLY A 1 79 ? 6.410 -15.161 -0.664 1.00 96.44 79 GLY A C 1
ATOM 570 O O . GLY A 1 79 ? 7.553 -15.276 -1.115 1.00 96.44 79 GLY A O 1
ATOM 571 N N . GLN A 1 80 ? 5.335 -15.050 -1.441 1.00 97.25 80 GLN A N 1
ATOM 572 C CA . GLN A 1 80 ? 5.388 -15.137 -2.895 1.00 97.25 80 GLN A CA 1
ATOM 573 C C . GLN A 1 80 ? 4.789 -13.898 -3.555 1.00 97.25 80 GLN A C 1
ATOM 575 O O . GLN A 1 80 ? 3.772 -13.365 -3.118 1.00 97.25 80 GLN A O 1
ATOM 580 N N . GLY A 1 81 ? 5.417 -13.453 -4.639 1.00 97.19 81 GLY A N 1
ATOM 581 C CA . GLY A 1 81 ? 4.984 -12.309 -5.427 1.00 97.19 81 GLY A CA 1
ATOM 582 C C . GLY A 1 81 ? 4.887 -12.630 -6.911 1.00 97.19 81 GLY A C 1
ATOM 583 O O . GLY A 1 81 ? 5.625 -13.446 -7.465 1.00 97.19 81 GLY A O 1
ATOM 584 N N . SER A 1 82 ? 3.983 -11.948 -7.588 1.00 98.31 82 SER A N 1
ATOM 585 C CA . SER A 1 82 ? 3.936 -11.889 -9.044 1.00 98.31 82 SER A CA 1
ATOM 586 C C . SER A 1 82 ? 3.597 -10.474 -9.472 1.00 98.31 82 SER A C 1
ATOM 588 O O . SER A 1 82 ? 3.136 -9.667 -8.667 1.00 98.31 82 SER A O 1
ATOM 590 N N . GLY A 1 83 ? 3.848 -10.145 -10.729 1.00 98.00 83 GLY A N 1
ATOM 591 C CA . GLY A 1 83 ? 3.503 -8.823 -11.202 1.00 98.00 83 GLY A CA 1
ATOM 592 C C . GLY A 1 83 ? 3.810 -8.582 -12.660 1.00 98.00 83 GLY A C 1
ATOM 593 O O . GLY A 1 83 ? 4.386 -9.413 -13.362 1.00 98.00 83 GLY A O 1
ATOM 594 N N . SER A 1 84 ? 3.414 -7.405 -13.106 1.00 98.44 84 SER A N 1
ATOM 595 C CA . SER A 1 84 ? 3.734 -6.885 -14.423 1.00 98.44 84 SER A CA 1
ATOM 596 C C . SER A 1 84 ? 4.193 -5.445 -14.307 1.00 98.44 84 SER A C 1
ATOM 598 O O . SER A 1 84 ? 3.767 -4.720 -13.413 1.00 98.44 84 SER A O 1
ATOM 600 N N . LEU A 1 85 ? 5.080 -5.063 -15.212 1.00 98.19 85 LEU A N 1
ATOM 601 C CA . LEU A 1 85 ? 5.688 -3.751 -15.285 1.00 98.19 85 LEU A CA 1
ATOM 602 C C . LEU A 1 85 ? 5.654 -3.308 -16.741 1.00 98.19 85 LEU A C 1
ATOM 604 O O . LEU A 1 85 ? 6.152 -4.025 -17.605 1.00 98.19 85 LEU A O 1
ATOM 608 N N . HIS A 1 86 ? 5.130 -2.119 -16.987 1.00 98.69 86 HIS A N 1
ATOM 609 C CA . HIS A 1 86 ? 5.315 -1.390 -18.228 1.00 98.69 86 HIS A CA 1
ATOM 610 C C . HIS A 1 86 ? 5.929 -0.036 -17.890 1.00 98.69 86 HIS A C 1
ATOM 612 O O . HIS A 1 86 ? 5.378 0.726 -17.097 1.00 98.69 86 HIS A O 1
ATOM 618 N N . ALA A 1 87 ? 7.084 0.277 -18.458 1.00 98.38 87 ALA A N 1
ATOM 619 C CA . ALA A 1 87 ? 7.761 1.539 -18.220 1.00 98.38 87 ALA A CA 1
ATOM 620 C C . ALA A 1 87 ? 8.323 2.095 -19.522 1.00 98.38 87 ALA A C 1
ATOM 622 O O . ALA A 1 87 ? 8.822 1.362 -20.368 1.00 98.38 87 ALA A O 1
ATOM 623 N N . ARG A 1 88 ? 8.296 3.415 -19.665 1.00 98.38 88 ARG A N 1
ATOM 624 C CA . ARG A 1 88 ? 8.903 4.111 -20.804 1.00 98.38 88 ARG A CA 1
ATOM 625 C C . ARG A 1 88 ? 9.683 5.316 -20.331 1.00 98.38 88 ARG A C 1
ATOM 627 O O . ARG A 1 88 ? 9.321 5.945 -19.335 1.00 98.38 88 ARG A O 1
ATOM 634 N N . GLY A 1 89 ? 10.702 5.694 -21.085 1.00 97.62 89 GLY A N 1
ATOM 635 C CA . GLY A 1 89 ? 11.524 6.846 -20.759 1.00 97.62 89 GLY A CA 1
ATOM 636 C C . GLY A 1 89 ? 12.444 7.280 -21.886 1.00 97.62 89 GLY A C 1
ATOM 637 O O . GLY A 1 89 ? 12.310 6.868 -23.037 1.00 97.62 89 GLY A O 1
ATOM 638 N N . SER A 1 90 ? 13.356 8.184 -21.549 1.00 96.56 90 SER A N 1
ATOM 639 C CA . SER A 1 90 ? 14.374 8.696 -22.458 1.00 96.56 90 SER A CA 1
ATOM 640 C C . SER A 1 90 ? 15.674 8.931 -21.703 1.00 96.56 90 SER A C 1
ATOM 642 O O . SER A 1 90 ? 15.687 9.601 -20.673 1.00 96.56 90 SER A O 1
ATOM 644 N N . ALA A 1 91 ? 16.783 8.415 -22.227 1.00 92.88 91 ALA A N 1
ATOM 645 C CA . ALA A 1 91 ? 18.068 8.359 -21.546 1.00 92.88 91 ALA A CA 1
ATOM 646 C C . ALA A 1 91 ? 17.890 7.783 -20.128 1.00 92.88 91 ALA A C 1
ATOM 648 O O . ALA A 1 91 ? 17.423 6.658 -19.975 1.00 92.88 91 ALA A O 1
ATOM 649 N N . ARG A 1 92 ? 18.217 8.553 -19.088 1.00 89.62 92 ARG A N 1
ATOM 650 C CA . ARG A 1 92 ? 18.070 8.140 -17.682 1.00 89.62 92 ARG A CA 1
ATOM 651 C C . ARG A 1 92 ? 16.760 8.594 -17.031 1.00 89.62 92 ARG A C 1
ATOM 653 O O . ARG A 1 92 ? 16.585 8.380 -15.840 1.00 89.62 92 ARG A O 1
ATOM 660 N N . GLN A 1 93 ? 15.865 9.237 -17.780 1.00 91.62 93 GLN A N 1
ATOM 661 C CA . GLN A 1 93 ? 14.632 9.804 -17.240 1.00 91.62 93 GLN A CA 1
ATOM 662 C C . GLN A 1 93 ? 13.439 8.894 -17.554 1.00 91.62 93 GLN A C 1
ATOM 664 O O . GLN A 1 93 ? 13.107 8.732 -18.737 1.00 91.62 93 GLN A O 1
ATOM 669 N N . PRO A 1 94 ? 12.782 8.299 -16.542 1.00 94.31 94 PRO A N 1
ATOM 670 C CA . PRO A 1 94 ? 11.484 7.674 -16.748 1.00 94.31 94 PRO A CA 1
ATOM 671 C C . PRO A 1 94 ? 10.461 8.736 -17.169 1.00 94.31 94 PRO A C 1
ATOM 673 O O . PRO A 1 94 ? 10.585 9.910 -16.835 1.00 94.31 94 PRO A O 1
ATOM 676 N N . ARG A 1 95 ? 9.467 8.325 -17.953 1.00 97.62 95 ARG A N 1
ATOM 677 C CA . ARG A 1 95 ? 8.342 9.161 -18.402 1.00 97.62 95 ARG A CA 1
ATOM 678 C C . ARG A 1 95 ? 7.014 8.613 -17.924 1.00 97.62 95 ARG A C 1
ATOM 680 O O . ARG A 1 95 ? 6.139 9.385 -17.553 1.00 97.62 95 ARG A O 1
ATOM 687 N N . SER A 1 96 ? 6.853 7.295 -17.933 1.00 98.31 96 SER A N 1
ATOM 688 C CA . SER A 1 96 ? 5.749 6.668 -17.220 1.00 98.31 96 SER A CA 1
ATOM 689 C C . SER A 1 96 ? 6.093 5.271 -16.746 1.00 98.31 96 SER A C 1
ATOM 691 O O . SER A 1 96 ? 7.011 4.630 -17.262 1.00 98.31 96 SER A O 1
ATOM 693 N N . LEU A 1 97 ? 5.314 4.831 -15.773 1.00 98.25 97 LEU A N 1
ATOM 694 C CA . LEU A 1 97 ? 5.388 3.545 -15.116 1.00 98.25 97 LEU A CA 1
ATOM 695 C C . LEU A 1 97 ? 3.956 3.075 -14.866 1.00 98.25 97 LEU A C 1
ATOM 697 O O . LEU A 1 97 ? 3.168 3.816 -14.295 1.00 98.25 97 LEU A O 1
ATOM 701 N N . THR A 1 98 ? 3.643 1.851 -15.251 1.00 98.75 98 THR A N 1
ATOM 7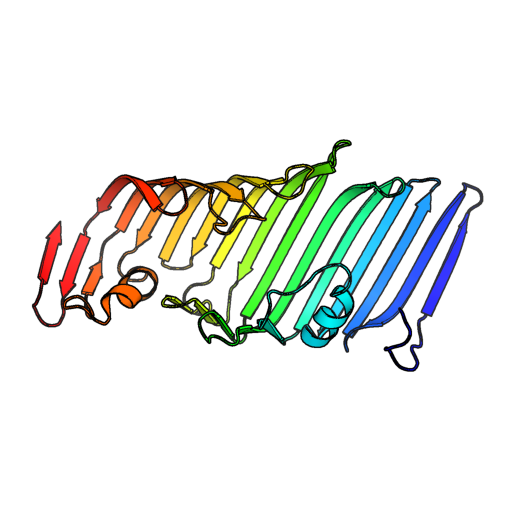02 C CA . THR A 1 98 ? 2.433 1.139 -14.853 1.00 98.75 98 THR A CA 1
ATOM 703 C C . THR A 1 98 ? 2.877 -0.195 -14.288 1.00 98.75 98 THR A C 1
ATOM 705 O O . THR A 1 98 ? 3.653 -0.913 -14.918 1.00 98.75 98 THR A O 1
ATOM 708 N N . THR A 1 99 ? 2.425 -0.526 -13.088 1.00 98.44 99 THR A N 1
ATOM 709 C CA . THR A 1 99 ? 2.766 -1.790 -12.446 1.00 98.44 99 THR A CA 1
ATOM 710 C C . THR A 1 99 ? 1.561 -2.382 -11.741 1.00 98.44 99 THR A C 1
ATOM 712 O O . THR A 1 99 ? 0.713 -1.670 -11.204 1.00 98.44 99 THR A O 1
ATOM 715 N N . THR A 1 100 ? 1.476 -3.706 -11.774 1.00 98.69 100 THR A N 1
ATOM 716 C CA . THR A 1 100 ? 0.553 -4.489 -10.954 1.00 98.69 100 THR A CA 1
ATOM 717 C C . THR A 1 100 ? 1.368 -5.531 -10.220 1.00 98.69 100 THR A C 1
ATOM 719 O O . THR A 1 100 ? 2.139 -6.253 -10.849 1.00 98.69 100 THR A O 1
ATOM 722 N N . ILE A 1 101 ? 1.205 -5.610 -8.907 1.00 98.25 101 ILE A N 1
ATOM 723 C CA . ILE A 1 101 ? 1.905 -6.545 -8.033 1.00 98.25 101 ILE A CA 1
ATOM 724 C C . ILE A 1 101 ? 0.847 -7.308 -7.251 1.00 98.25 101 ILE A C 1
ATOM 726 O O . ILE A 1 101 ? 0.042 -6.699 -6.556 1.00 98.25 101 ILE A O 1
ATOM 730 N N . ALA A 1 102 ? 0.868 -8.630 -7.348 1.00 98.44 102 ALA A N 1
ATOM 731 C CA . ALA A 1 102 ? 0.047 -9.516 -6.540 1.00 98.44 102 ALA A CA 1
ATOM 732 C C . ALA A 1 102 ? 0.936 -10.247 -5.531 1.00 98.44 102 ALA A C 1
ATOM 734 O O . ALA A 1 102 ? 1.952 -10.846 -5.895 1.00 98.44 102 ALA A O 1
ATOM 735 N N . LEU A 1 103 ? 0.534 -10.193 -4.267 1.00 97.50 103 LEU A N 1
ATOM 736 C CA . LEU A 1 103 ? 1.191 -10.834 -3.138 1.00 97.50 103 LEU A CA 1
ATOM 737 C C . LEU A 1 103 ? 0.359 -12.033 -2.696 1.00 97.50 103 LEU A C 1
ATOM 739 O O . LEU A 1 103 ? -0.857 -11.935 -2.523 1.00 97.50 103 LEU A O 1
ATOM 743 N N . ALA A 1 104 ? 1.030 -13.160 -2.499 1.00 95.00 104 ALA A N 1
ATOM 744 C CA . ALA A 1 104 ? 0.446 -14.387 -2.000 1.00 95.00 104 ALA A CA 1
ATOM 745 C C . ALA A 1 104 ? 1.208 -14.826 -0.749 1.00 95.00 104 ALA A C 1
ATOM 747 O O . ALA A 1 104 ? 2.357 -15.267 -0.838 1.00 95.00 104 ALA A O 1
ATOM 748 N N . ARG A 1 105 ? 0.531 -14.743 0.403 1.00 93.44 105 ARG A N 1
ATOM 749 C CA . ARG A 1 105 ? 1.064 -15.127 1.717 1.00 93.44 105 ARG A CA 1
ATOM 750 C C . ARG A 1 105 ? 2.344 -14.370 2.067 1.00 93.44 105 ARG A C 1
ATOM 752 O O . ARG A 1 105 ? 3.387 -14.973 2.286 1.00 93.44 105 ARG A O 1
ATOM 759 N N . LEU A 1 106 ? 2.272 -13.047 2.019 1.00 96.88 106 LEU A N 1
ATOM 760 C CA . LEU A 1 106 ? 3.332 -12.191 2.520 1.00 96.88 106 LEU A CA 1
ATOM 761 C C . LEU A 1 106 ? 3.367 -12.296 4.048 1.00 96.88 106 LEU A C 1
ATOM 763 O O . LEU A 1 106 ? 2.381 -11.977 4.713 1.00 96.88 106 LEU A O 1
ATOM 767 N N . ASP A 1 107 ? 4.526 -12.689 4.559 1.00 97.31 107 ASP A N 1
ATOM 768 C CA . ASP A 1 107 ? 4.857 -12.653 5.973 1.00 97.31 107 ASP A CA 1
ATOM 769 C C . ASP A 1 107 ? 5.894 -11.550 6.203 1.00 97.31 107 ASP A C 1
ATOM 771 O O . ASP A 1 107 ? 6.895 -11.450 5.484 1.00 97.31 107 ASP A O 1
ATOM 775 N N . LEU A 1 108 ? 5.639 -10.700 7.193 1.00 95.56 108 LEU A N 1
ATOM 776 C CA . LEU A 1 108 ? 6.518 -9.609 7.603 1.00 95.56 108 LEU A CA 1
ATOM 777 C C . LEU A 1 108 ? 6.706 -9.666 9.110 1.00 95.56 108 LEU A C 1
ATOM 779 O O . LEU A 1 108 ? 5.756 -9.916 9.841 1.00 95.56 108 LEU A O 1
ATOM 783 N N . ALA A 1 109 ? 7.908 -9.377 9.586 1.00 96.00 109 ALA A N 1
ATOM 784 C CA . ALA A 1 109 ? 8.137 -9.190 11.012 1.00 96.00 109 ALA A CA 1
ATOM 785 C C . ALA A 1 109 ? 9.337 -8.284 11.243 1.00 96.00 109 ALA A C 1
ATOM 787 O O . ALA A 1 109 ? 10.354 -8.422 10.554 1.00 96.00 109 ALA A O 1
ATOM 788 N N . ASN A 1 110 ? 9.233 -7.383 12.218 1.00 95.06 110 ASN A N 1
ATOM 789 C CA . ASN A 1 110 ? 10.387 -6.670 12.746 1.00 95.06 110 ASN A CA 1
ATOM 790 C C . ASN A 1 110 ? 10.929 -7.339 14.019 1.00 95.06 110 ASN A C 1
ATOM 792 O O . ASN A 1 110 ? 10.219 -8.045 14.732 1.00 95.06 110 ASN A O 1
ATOM 796 N N . GLU A 1 111 ? 12.201 -7.087 14.323 1.00 93.38 111 GLU A N 1
ATOM 797 C CA . GLU A 1 111 ? 12.871 -7.651 15.505 1.00 93.38 111 GLU A CA 1
ATOM 798 C C . GLU A 1 111 ? 12.203 -7.241 16.829 1.00 93.38 111 GLU A C 1
ATOM 800 O O . GLU A 1 111 ? 12.151 -8.028 17.771 1.00 93.38 111 GLU A O 1
ATOM 805 N N . ALA A 1 112 ? 11.647 -6.027 16.889 1.00 93.06 112 ALA A N 1
ATOM 806 C CA . ALA A 1 112 ? 10.980 -5.508 18.080 1.00 93.06 112 ALA A CA 1
ATOM 807 C C . ALA A 1 112 ? 9.618 -6.171 18.368 1.00 93.06 112 ALA A C 1
ATOM 809 O O . ALA A 1 112 ? 9.049 -5.933 19.430 1.00 93.06 112 ALA A O 1
ATOM 810 N N . GLY A 1 113 ? 9.067 -6.950 17.430 1.00 92.50 113 GLY A N 1
ATOM 811 C CA . GLY A 1 113 ? 7.725 -7.528 17.538 1.00 92.50 113 GLY A CA 1
ATOM 812 C C . GLY A 1 113 ? 6.592 -6.498 17.499 1.00 92.50 113 GLY A C 1
ATOM 813 O O . GLY A 1 113 ? 5.443 -6.846 17.750 1.00 92.50 113 GLY A O 1
ATOM 814 N N . THR A 1 114 ? 6.893 -5.235 17.185 1.00 93.38 114 THR A N 1
ATOM 815 C CA . THR A 1 114 ? 5.899 -4.157 17.086 1.00 93.38 114 THR A CA 1
ATOM 816 C C . THR A 1 114 ? 5.223 -4.108 15.724 1.00 93.38 114 THR A C 1
ATOM 818 O O . THR A 1 114 ? 4.206 -3.442 15.576 1.00 93.38 114 THR A O 1
ATOM 821 N N . ILE A 1 115 ? 5.776 -4.799 14.725 1.00 94.62 115 ILE A N 1
ATOM 822 C CA . ILE A 1 115 ? 5.196 -4.940 13.394 1.00 94.62 115 ILE A CA 1
ATOM 823 C C . ILE A 1 115 ? 5.303 -6.403 12.992 1.00 94.62 115 ILE A C 1
ATOM 825 O O . ILE A 1 115 ? 6.404 -6.948 12.895 1.00 94.62 115 ILE A O 1
ATOM 829 N N . ALA A 1 116 ? 4.163 -7.018 12.707 1.00 97.00 116 ALA A N 1
ATOM 830 C CA . ALA A 1 116 ? 4.091 -8.340 12.115 1.00 97.00 116 ALA A CA 1
ATOM 831 C C . ALA A 1 116 ? 2.955 -8.403 11.097 1.00 97.00 116 ALA A C 1
ATOM 833 O O . ALA A 1 116 ? 1.951 -7.709 11.217 1.00 97.00 116 ALA A O 1
ATOM 834 N N . ALA A 1 117 ? 3.094 -9.244 10.091 1.00 97.44 117 ALA A N 1
ATOM 835 C CA . ALA A 1 117 ? 2.005 -9.611 9.217 1.00 97.44 117 ALA A CA 1
ATOM 836 C C . ALA A 1 117 ? 2.136 -11.078 8.839 1.00 97.44 117 ALA A C 1
ATOM 838 O O . ALA A 1 117 ? 3.249 -11.556 8.625 1.00 97.44 117 ALA A O 1
ATOM 839 N N . GLU A 1 118 ? 1.007 -11.769 8.765 1.00 97.62 118 GLU A N 1
ATOM 840 C CA . GLU A 1 118 ? 0.950 -13.196 8.480 1.00 97.62 118 GLU A CA 1
ATOM 841 C C . GLU A 1 118 ? -0.018 -13.459 7.333 1.00 97.62 118 GLU A C 1
ATOM 843 O O . GLU A 1 118 ? -1.158 -12.975 7.316 1.00 97.62 118 GLU A O 1
ATOM 848 N N . ALA A 1 119 ? 0.453 -14.248 6.371 1.00 97.44 119 ALA A N 1
ATOM 849 C CA . ALA A 1 119 ? -0.310 -14.725 5.234 1.00 97.44 119 ALA A CA 1
ATOM 850 C C . ALA A 1 119 ? -1.060 -13.614 4.471 1.00 97.44 119 ALA A C 1
ATOM 852 O O . ALA A 1 119 ? -2.130 -13.867 3.908 1.00 97.44 119 ALA A O 1
ATOM 853 N N . LEU A 1 120 ? -0.504 -12.395 4.406 1.00 97.62 120 LEU A N 1
ATOM 854 C CA . LEU A 1 120 ? -1.129 -11.292 3.679 1.00 97.62 120 LEU A CA 1
ATOM 855 C C . LEU A 1 120 ? -1.264 -11.644 2.201 1.00 97.62 120 LEU A C 1
ATOM 857 O O . LEU A 1 120 ? -0.298 -12.008 1.525 1.00 97.62 120 LEU A O 1
ATOM 861 N N . ALA A 1 121 ? -2.478 -11.509 1.684 1.00 98.12 121 ALA A N 1
ATOM 862 C CA . ALA A 1 121 ? -2.747 -11.592 0.261 1.00 98.12 121 ALA A CA 1
ATOM 863 C C . ALA A 1 121 ? -3.303 -10.254 -0.199 1.00 98.12 121 ALA A C 1
ATOM 865 O O . ALA A 1 121 ? -4.144 -9.664 0.479 1.00 98.12 121 ALA A O 1
ATOM 866 N N . GLY A 1 122 ? -2.840 -9.777 -1.348 1.00 98.12 122 GLY A N 1
ATOM 867 C CA . GLY A 1 122 ? -3.267 -8.482 -1.843 1.00 98.12 122 GLY A CA 1
ATOM 868 C C . GLY A 1 122 ? -2.748 -8.149 -3.224 1.00 98.12 122 GLY A C 1
ATOM 869 O O . GLY A 1 122 ? -1.897 -8.843 -3.779 1.00 98.12 122 GLY A O 1
ATOM 870 N N . GLU A 1 123 ? -3.277 -7.067 -3.771 1.00 98.62 123 GLU A N 1
ATOM 871 C CA . GLU A 1 123 ? -2.891 -6.547 -5.071 1.00 98.62 123 GLU A CA 1
ATOM 872 C C . GLU A 1 123 ? -2.654 -5.042 -4.984 1.00 98.62 123 GLU A C 1
ATOM 874 O O . GLU A 1 123 ? -3.484 -4.304 -4.455 1.00 98.62 123 GLU A O 1
ATOM 879 N N . LEU A 1 124 ? -1.523 -4.597 -5.522 1.00 98.44 124 LEU A N 1
ATOM 880 C CA . LEU A 1 124 ? -1.169 -3.199 -5.710 1.00 98.44 124 LEU A CA 1
ATOM 881 C C . LEU A 1 124 ? -1.154 -2.892 -7.207 1.00 98.44 124 LEU A C 1
ATOM 883 O O . LEU A 1 124 ? -0.432 -3.535 -7.967 1.00 98.44 124 LEU A O 1
ATOM 887 N N . ARG A 1 125 ? -1.889 -1.864 -7.618 1.00 98.75 125 ARG A N 1
ATOM 888 C CA . ARG A 1 125 ? -1.788 -1.230 -8.934 1.00 98.75 125 ARG A CA 1
ATOM 889 C C . ARG A 1 125 ? -1.259 0.179 -8.757 1.00 98.75 125 ARG A C 1
ATOM 891 O O . ARG A 1 125 ? -1.727 0.906 -7.883 1.00 98.75 125 ARG A O 1
ATOM 898 N N . LEU A 1 126 ? -0.300 0.562 -9.584 1.00 98.50 126 LEU A N 1
ATOM 899 C CA . LEU A 1 126 ? 0.310 1.883 -9.551 1.00 98.50 126 LEU A CA 1
ATOM 900 C C . LEU A 1 126 ? 0.551 2.361 -10.978 1.00 98.50 126 LEU A C 1
ATOM 902 O O . LEU A 1 126 ? 1.164 1.657 -11.781 1.00 98.50 126 LEU A O 1
ATOM 906 N N . GLU A 1 127 ? 0.121 3.581 -11.264 1.00 98.75 127 GLU A N 1
ATOM 907 C CA . GLU A 1 127 ? 0.484 4.315 -12.466 1.00 98.75 127 GLU A CA 1
ATOM 908 C C . GLU A 1 127 ? 1.178 5.612 -12.062 1.00 98.75 127 GLU A C 1
ATOM 910 O O . GLU A 1 127 ? 0.741 6.315 -11.152 1.00 98.75 127 GLU A O 1
ATOM 915 N N . ALA A 1 128 ? 2.273 5.933 -12.740 1.00 98.44 128 ALA A N 1
ATOM 916 C CA . ALA A 1 128 ? 3.009 7.166 -12.537 1.00 98.44 128 ALA A CA 1
ATOM 917 C C . ALA A 1 128 ? 3.392 7.797 -13.877 1.00 98.44 128 ALA A C 1
ATOM 919 O O . ALA A 1 128 ? 3.853 7.113 -14.794 1.00 98.44 128 ALA A O 1
ATOM 920 N N . GLY A 1 129 ? 3.230 9.114 -13.979 1.00 98.44 129 GLY A N 1
ATOM 921 C CA . GLY A 1 129 ? 3.726 9.941 -15.076 1.00 98.44 129 GLY A CA 1
ATOM 922 C C . GLY A 1 129 ? 4.729 10.956 -14.547 1.00 98.44 129 GLY A C 1
ATOM 923 O O . GLY A 1 129 ? 4.407 11.686 -13.616 1.00 98.44 129 GLY A O 1
ATOM 924 N N . PHE A 1 130 ? 5.920 11.009 -15.139 1.00 97.94 130 PHE A N 1
ATOM 925 C CA . PHE A 1 130 ? 7.024 11.857 -14.685 1.00 97.94 130 PHE A CA 1
ATOM 926 C C . PHE A 1 130 ? 7.197 13.057 -15.613 1.00 97.94 130 PHE A C 1
ATOM 928 O O . PHE A 1 130 ? 7.201 12.912 -16.842 1.00 97.94 130 PHE A O 1
ATOM 935 N N . ASP A 1 131 ? 7.362 14.241 -15.032 1.00 95.81 131 ASP A N 1
ATOM 936 C CA . ASP A 1 131 ? 7.685 15.449 -15.781 1.00 95.81 131 ASP A CA 1
ATOM 937 C C . ASP A 1 131 ? 9.206 15.631 -15.965 1.00 95.81 131 ASP A C 1
ATOM 939 O O . ASP A 1 131 ? 10.022 14.789 -15.591 1.00 95.81 131 ASP A O 1
ATOM 943 N N . ARG A 1 132 ? 9.613 16.747 -16.584 1.00 93.31 132 ARG A N 1
ATOM 944 C CA . ARG A 1 132 ? 11.036 17.036 -16.839 1.00 93.31 132 ARG A CA 1
ATOM 945 C C . ARG A 1 132 ? 11.831 17.405 -15.584 1.00 93.31 132 ARG A C 1
ATOM 947 O O . ARG A 1 132 ? 13.056 17.338 -15.634 1.00 93.31 132 ARG A O 1
ATOM 954 N N . SER A 1 133 ? 11.159 17.836 -14.519 1.00 94.06 133 SER A N 1
ATOM 955 C CA . SER A 1 133 ? 11.784 18.129 -13.227 1.00 94.06 133 SER A CA 1
ATOM 956 C C . SER A 1 133 ? 12.042 16.857 -12.418 1.00 94.06 133 SER A C 1
ATOM 958 O O . SER A 1 133 ? 12.927 16.854 -11.571 1.00 94.06 133 SER A O 1
ATOM 960 N N . GLY A 1 134 ? 11.317 15.775 -12.722 1.00 93.19 134 GLY A N 1
ATOM 961 C CA . GLY A 1 134 ? 11.347 14.514 -11.983 1.00 93.19 134 GLY A CA 1
ATOM 962 C C . GLY A 1 134 ? 10.153 14.339 -11.045 1.00 93.19 134 GLY A C 1
ATOM 963 O O . GLY A 1 134 ? 9.982 13.252 -10.499 1.00 93.19 134 GLY A O 1
ATOM 964 N N . ALA A 1 135 ? 9.302 15.359 -10.892 1.00 96.75 135 ALA A N 1
ATOM 965 C CA . ALA A 1 135 ? 8.044 15.221 -10.173 1.00 96.75 135 ALA A CA 1
ATOM 966 C C . ALA A 1 135 ? 7.119 14.235 -10.899 1.00 96.75 135 ALA A C 1
ATOM 968 O O . ALA A 1 135 ? 7.113 14.154 -12.134 1.00 96.75 135 ALA A O 1
ATOM 969 N N . ALA A 1 136 ? 6.329 13.487 -10.129 1.00 97.94 136 ALA A N 1
ATOM 970 C CA . ALA A 1 136 ? 5.452 12.454 -10.664 1.00 97.94 136 ALA A CA 1
ATOM 971 C C . ALA A 1 136 ? 3.991 12.703 -10.293 1.00 97.94 136 ALA A C 1
ATOM 973 O O . ALA A 1 136 ? 3.683 12.980 -9.141 1.00 97.94 136 ALA A O 1
ATOM 974 N N . THR A 1 137 ? 3.077 12.544 -11.250 1.00 98.62 137 THR A N 1
ATOM 975 C CA . THR A 1 137 ? 1.651 12.329 -10.961 1.00 98.62 137 THR A CA 1
ATOM 976 C C . THR A 1 137 ? 1.423 10.841 -10.774 1.00 98.62 137 THR A C 1
ATOM 978 O O . THR A 1 137 ? 1.870 10.061 -11.612 1.00 98.62 137 THR A O 1
ATOM 981 N N . ILE A 1 138 ? 0.747 10.456 -9.696 1.00 98.50 138 ILE A N 1
ATOM 982 C CA . ILE A 1 138 ? 0.567 9.064 -9.285 1.00 98.50 138 ILE A CA 1
ATOM 983 C C . ILE A 1 138 ? -0.918 8.764 -9.102 1.00 98.50 138 ILE A C 1
ATOM 985 O O . ILE A 1 138 ? -1.624 9.530 -8.445 1.00 98.50 138 ILE A O 1
ATOM 989 N N . THR A 1 139 ? -1.369 7.625 -9.619 1.00 98.75 139 THR A N 1
ATOM 990 C CA . THR A 1 139 ? -2.619 6.970 -9.220 1.00 98.75 139 THR A CA 1
ATOM 991 C C . THR A 1 139 ? -2.297 5.576 -8.697 1.00 98.75 139 THR A C 1
ATOM 993 O O . THR A 1 139 ? -1.453 4.863 -9.241 1.00 98.75 139 THR A O 1
ATOM 996 N N . GLY A 1 140 ? -2.930 5.193 -7.594 1.00 98.50 140 GLY A N 1
ATOM 997 C CA . GLY A 1 140 ? -2.658 3.934 -6.915 1.00 98.50 140 GLY A CA 1
ATOM 998 C C . GLY A 1 140 ? -3.932 3.277 -6.414 1.00 98.50 140 GLY A C 1
ATOM 999 O O . GLY A 1 140 ? -4.867 3.958 -5.995 1.00 98.50 140 GLY A O 1
ATOM 1000 N N . ALA A 1 141 ? -3.955 1.950 -6.437 1.00 98.75 141 ALA A N 1
ATOM 1001 C CA . ALA A 1 141 ? -4.989 1.147 -5.808 1.00 98.75 141 ALA A CA 1
ATOM 1002 C C . ALA A 1 141 ? -4.356 -0.048 -5.092 1.00 98.75 141 ALA A C 1
ATOM 1004 O O . ALA A 1 141 ? -3.548 -0.761 -5.677 1.00 98.75 141 ALA A O 1
ATOM 1005 N N . LEU A 1 142 ? -4.738 -0.276 -3.842 1.00 98.62 142 LEU A N 1
ATOM 1006 C CA . LEU A 1 142 ? -4.309 -1.400 -3.020 1.00 98.62 142 LEU A CA 1
ATOM 1007 C C . LEU A 1 142 ? -5.542 -2.146 -2.518 1.00 98.62 142 LEU A C 1
ATOM 1009 O O . LEU A 1 142 ? -6.488 -1.528 -2.032 1.00 98.62 142 LEU A O 1
ATOM 1013 N N . GLN A 1 143 ? -5.524 -3.470 -2.612 1.00 98.62 143 GLN A N 1
ATOM 1014 C CA . GLN A 1 143 ? -6.550 -4.347 -2.058 1.00 98.62 143 GLN A CA 1
ATOM 1015 C C . GLN A 1 143 ? -5.893 -5.414 -1.192 1.00 98.62 143 GLN A C 1
ATOM 1017 O O . GLN A 1 143 ? -4.964 -6.078 -1.642 1.00 98.62 143 GLN A O 1
ATOM 1022 N N . ILE A 1 144 ? -6.392 -5.592 0.029 1.00 98.44 144 ILE A N 1
ATOM 1023 C CA . ILE A 1 144 ? -5.939 -6.608 0.983 1.00 98.44 144 ILE A CA 1
ATOM 1024 C C . ILE A 1 144 ? -7.176 -7.374 1.470 1.00 98.44 144 ILE A C 1
ATOM 1026 O O . ILE A 1 144 ? -7.822 -6.955 2.433 1.00 98.44 144 ILE A O 1
ATOM 1030 N N . PRO A 1 145 ? -7.571 -8.455 0.775 1.00 98.06 145 PRO A N 1
ATOM 1031 C CA . PRO A 1 145 ? -8.746 -9.243 1.141 1.00 98.06 145 PRO A CA 1
ATOM 1032 C C . PRO A 1 145 ? -8.502 -10.286 2.237 1.00 98.06 145 PRO A C 1
ATOM 1034 O O . PRO A 1 145 ? -9.467 -10.883 2.707 1.00 98.06 145 PRO A O 1
ATOM 1037 N N . ALA A 1 146 ? -7.248 -10.591 2.584 1.00 98.00 146 ALA A N 1
ATOM 1038 C CA . ALA A 1 146 ? -6.940 -11.690 3.494 1.00 98.00 146 ALA A CA 1
ATOM 1039 C C . ALA A 1 146 ? -5.579 -11.540 4.183 1.00 98.00 146 ALA A C 1
ATOM 1041 O O . ALA A 1 146 ? -4.716 -10.774 3.749 1.00 98.00 146 ALA A O 1
ATOM 1042 N N . GLY A 1 147 ? -5.406 -12.340 5.233 1.00 97.75 147 GLY A N 1
ATOM 1043 C CA . GLY A 1 147 ? -4.248 -12.327 6.117 1.00 97.75 147 GLY A CA 1
ATOM 1044 C C . GLY A 1 147 ? -4.478 -11.446 7.336 1.00 97.75 147 GLY A C 1
ATOM 1045 O O . GLY A 1 147 ? -5.584 -10.946 7.569 1.00 97.75 147 GLY A O 1
ATOM 1046 N N . GLN A 1 148 ? -3.429 -11.287 8.129 1.00 97.69 148 GLN A N 1
ATOM 1047 C CA . GLN A 1 148 ? -3.473 -10.551 9.386 1.00 97.69 148 GLN A CA 1
ATOM 1048 C C . GLN A 1 148 ? -2.267 -9.626 9.490 1.00 97.69 148 GLN A C 1
ATOM 1050 O O . GLN A 1 148 ? -1.199 -9.927 8.958 1.00 97.69 148 GLN A O 1
ATOM 1055 N N . ALA A 1 149 ? -2.435 -8.497 10.169 1.00 97.38 149 ALA A N 1
ATOM 1056 C CA . ALA A 1 149 ? -1.338 -7.606 10.508 1.00 97.38 149 ALA A CA 1
ATOM 1057 C C . ALA A 1 149 ? -1.448 -7.143 11.954 1.00 97.38 149 ALA A C 1
ATOM 1059 O O . ALA A 1 149 ? -2.531 -6.896 12.471 1.00 97.38 149 ALA A O 1
ATOM 1060 N N . TYR A 1 150 ? -0.299 -6.993 12.583 1.00 95.94 150 TYR A N 1
ATOM 1061 C CA . TYR A 1 150 ? -0.113 -6.401 13.884 1.00 95.94 150 TYR A CA 1
ATOM 1062 C C . TYR A 1 150 ? 0.813 -5.202 13.732 1.00 95.94 150 TYR A C 1
ATOM 1064 O O . TYR A 1 150 ? 1.901 -5.315 13.168 1.00 95.94 150 TYR A O 1
ATOM 1072 N N . ALA A 1 151 ? 0.372 -4.059 14.228 1.00 94.38 151 ALA A N 1
ATOM 1073 C CA . ALA A 1 151 ? 1.168 -2.855 14.356 1.00 94.38 151 ALA A CA 1
ATOM 1074 C C . ALA A 1 151 ? 0.862 -2.280 15.734 1.00 94.38 151 ALA A C 1
ATOM 1076 O O . ALA A 1 151 ? -0.216 -1.726 15.931 1.00 94.38 151 ALA A O 1
ATOM 1077 N N . ASP A 1 152 ? 1.772 -2.486 16.683 1.00 92.50 152 ASP A N 1
ATOM 1078 C CA . ASP A 1 152 ? 1.545 -2.277 18.112 1.00 92.50 152 ASP A CA 1
ATOM 1079 C C . ASP A 1 152 ? 0.796 -0.962 18.417 1.00 92.50 152 ASP A C 1
ATOM 1081 O O . ASP A 1 152 ? 1.236 0.102 17.967 1.00 92.50 152 ASP A O 1
ATOM 1085 N N . PRO A 1 153 ? -0.333 -1.010 19.160 1.00 94.06 153 PRO A N 1
ATOM 1086 C CA . PRO A 1 153 ? -1.019 -2.189 19.724 1.00 94.06 153 PRO A CA 1
ATOM 1087 C C . PRO A 1 153 ? -2.138 -2.771 18.827 1.00 94.06 153 PRO A C 1
ATOM 1089 O O . PRO A 1 153 ? -2.908 -3.627 19.258 1.00 94.06 153 PRO A O 1
ATOM 1092 N N . VAL A 1 154 ? -2.299 -2.278 17.601 1.00 95.19 154 VAL A N 1
ATOM 1093 C CA . VAL A 1 154 ? -3.429 -2.582 16.714 1.00 95.19 154 VAL A CA 1
ATOM 1094 C C . VAL A 1 154 ? -3.250 -3.929 16.012 1.00 95.19 154 VAL A C 1
ATOM 1096 O O . VAL A 1 154 ? -2.218 -4.202 15.402 1.00 95.19 154 VAL A O 1
ATOM 1099 N N . PHE A 1 155 ? -4.303 -4.749 16.027 1.00 95.56 155 PHE A N 1
ATOM 1100 C CA . PHE A 1 155 ? -4.390 -6.000 15.275 1.00 95.56 155 PHE A CA 1
ATOM 1101 C C . PHE A 1 155 ? -5.497 -5.924 14.219 1.00 95.56 155 PHE A C 1
ATOM 1103 O O . PHE A 1 155 ? -6.641 -5.582 14.516 1.00 95.56 155 PHE A O 1
ATOM 1110 N N . LEU A 1 156 ? -5.162 -6.281 12.984 1.00 96.81 156 LEU A N 1
ATOM 1111 C CA . LEU A 1 156 ? -6.032 -6.253 11.817 1.00 96.81 156 LEU A CA 1
ATOM 1112 C C . LEU A 1 156 ? -6.200 -7.667 11.265 1.00 96.81 156 LEU A C 1
ATOM 1114 O O . LEU A 1 156 ? -5.226 -8.332 10.924 1.00 96.81 156 LEU A O 1
ATOM 1118 N N . ASP A 1 157 ? -7.452 -8.097 11.125 1.00 97.25 157 ASP A N 1
ATOM 1119 C CA . ASP A 1 157 ? -7.828 -9.352 10.474 1.00 97.25 157 ASP A CA 1
ATOM 1120 C C . ASP A 1 157 ? -8.527 -9.039 9.148 1.00 97.25 157 ASP A C 1
ATOM 1122 O O . ASP A 1 157 ? -9.725 -8.738 9.109 1.00 97.25 157 ASP A O 1
ATOM 1126 N N . PHE A 1 158 ? -7.774 -9.073 8.050 1.00 97.44 158 PHE A N 1
ATOM 1127 C CA . PHE A 1 158 ? -8.279 -8.684 6.733 1.00 97.44 158 PH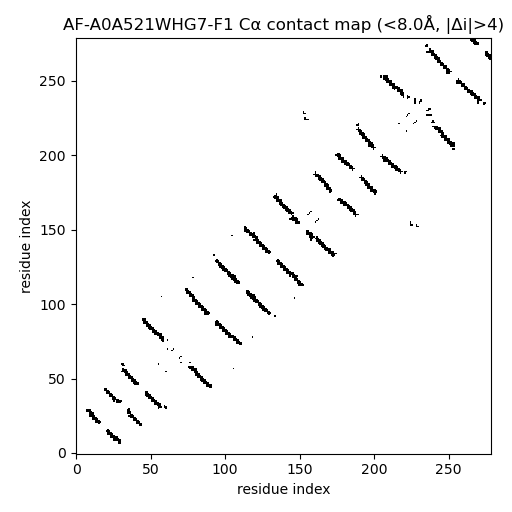E A CA 1
ATOM 1128 C C . PHE A 1 158 ? -9.239 -9.715 6.143 1.00 97.44 158 PHE A C 1
ATOM 1130 O O . PHE A 1 158 ? -10.054 -9.361 5.296 1.00 97.44 158 PHE A O 1
ATOM 1137 N N . ALA A 1 159 ? -9.204 -10.965 6.619 1.00 95.75 159 ALA A N 1
ATOM 1138 C CA . ALA A 1 159 ? -10.198 -11.963 6.232 1.00 95.75 159 ALA A CA 1
ATOM 1139 C C . ALA A 1 159 ? -11.594 -11.631 6.793 1.00 95.75 159 ALA A C 1
ATOM 1141 O O . ALA A 1 159 ? -12.601 -12.010 6.195 1.00 95.75 159 ALA A O 1
ATOM 1142 N N . LYS A 1 160 ? -11.665 -10.901 7.916 1.00 96.06 160 LYS A N 1
ATOM 1143 C CA . LYS A 1 160 ? -12.919 -10.348 8.460 1.00 96.06 160 LYS A CA 1
ATOM 1144 C C . LYS A 1 160 ? -13.241 -8.976 7.881 1.00 96.06 160 LYS A C 1
ATOM 1146 O O . LYS A 1 160 ? -14.384 -8.709 7.519 1.00 96.06 160 LYS A O 1
ATOM 1151 N N . HIS A 1 161 ? -12.227 -8.121 7.792 1.00 96.75 161 HIS A N 1
ATOM 1152 C CA . HIS A 1 161 ? -12.362 -6.715 7.434 1.00 96.75 161 HIS A CA 1
ATOM 1153 C C . HIS A 1 161 ? -11.384 -6.351 6.318 1.00 96.75 161 HIS A C 1
ATOM 1155 O O . HIS A 1 161 ? -10.388 -5.662 6.544 1.00 96.75 161 HIS A O 1
ATOM 1161 N N . ALA A 1 162 ? -11.673 -6.832 5.107 1.00 97.81 162 ALA A N 1
ATOM 1162 C CA . ALA A 1 162 ? -10.872 -6.558 3.918 1.00 97.81 162 ALA A CA 1
ATOM 1163 C C . ALA A 1 162 ? -10.679 -5.051 3.709 1.00 97.81 162 ALA A C 1
ATOM 1165 O O . ALA A 1 162 ? -11.618 -4.269 3.879 1.00 97.81 162 ALA A O 1
ATOM 1166 N N . VAL A 1 163 ? -9.478 -4.647 3.301 1.00 98.19 163 VAL A N 1
ATOM 1167 C CA . VAL A 1 163 ? -9.132 -3.238 3.084 1.00 98.19 163 VAL A CA 1
ATOM 1168 C C . VAL A 1 163 ? -8.951 -2.949 1.600 1.00 98.19 163 VAL A C 1
ATOM 1170 O O . VAL A 1 163 ? -8.321 -3.716 0.872 1.00 98.19 163 VAL A O 1
ATOM 1173 N N . ALA A 1 164 ? -9.478 -1.813 1.154 1.00 98.62 164 ALA A N 1
ATOM 1174 C CA . ALA A 1 164 ? -9.192 -1.239 -0.149 1.00 98.62 164 ALA A CA 1
ATOM 1175 C C . ALA A 1 164 ? -8.798 0.234 0.001 1.00 98.62 164 ALA A C 1
ATOM 1177 O O . ALA A 1 164 ? -9.495 1.002 0.661 1.00 98.62 164 ALA A O 1
ATOM 1178 N N . LEU A 1 165 ? -7.703 0.627 -0.640 1.00 98.62 165 LEU A N 1
ATOM 1179 C CA . LEU A 1 165 ? -7.233 2.004 -0.725 1.00 98.62 165 LEU A CA 1
ATOM 1180 C C . LEU A 1 165 ? -7.144 2.395 -2.198 1.00 98.62 165 LEU A C 1
ATOM 1182 O O . LEU A 1 165 ? -6.528 1.685 -2.986 1.00 98.62 165 LEU A O 1
ATOM 1186 N N . ALA A 1 166 ? -7.716 3.532 -2.564 1.00 98.75 166 ALA A N 1
ATOM 1187 C CA . ALA A 1 166 ? -7.461 4.200 -3.834 1.00 98.75 166 ALA A CA 1
ATOM 1188 C C . ALA A 1 166 ? -6.893 5.588 -3.548 1.00 98.75 166 ALA A C 1
ATOM 1190 O O . ALA A 1 166 ? -7.340 6.240 -2.608 1.00 98.75 166 ALA A O 1
ATOM 1191 N N . LEU A 1 167 ? -5.918 6.042 -4.331 1.00 98.31 167 LEU A N 1
ATOM 1192 C CA . LEU A 1 167 ? -5.322 7.366 -4.171 1.00 98.31 167 LEU A CA 1
ATOM 1193 C C . LEU A 1 167 ? -4.916 7.976 -5.509 1.00 98.31 167 LEU A C 1
ATOM 1195 O O . LEU A 1 167 ? -4.546 7.265 -6.445 1.00 98.31 167 LEU A O 1
ATOM 1199 N N . ALA A 1 168 ? -4.932 9.303 -5.569 1.00 98.75 168 ALA A N 1
ATOM 1200 C CA . ALA A 1 168 ? -4.317 10.077 -6.634 1.00 98.75 168 ALA A CA 1
ATOM 1201 C C . ALA A 1 168 ? -3.584 11.289 -6.052 1.00 98.75 168 ALA A C 1
ATOM 1203 O O . ALA A 1 168 ? -4.087 11.992 -5.172 1.00 98.75 168 ALA A O 1
ATOM 1204 N N . GLY A 1 169 ? -2.379 11.555 -6.548 1.00 98.50 169 GLY A N 1
ATOM 1205 C CA . GLY A 1 169 ? -1.518 12.569 -5.959 1.00 98.50 169 GLY A CA 1
ATOM 1206 C C . GLY A 1 169 ? -0.278 12.895 -6.772 1.00 98.50 169 GLY A C 1
ATOM 1207 O O . GLY A 1 169 ? -0.145 12.499 -7.931 1.00 98.50 169 GLY A O 1
ATOM 1208 N N . THR A 1 170 ? 0.629 13.636 -6.146 1.00 98.50 170 THR A N 1
ATOM 1209 C CA . THR A 1 170 ? 1.895 14.055 -6.748 1.00 98.50 170 THR A CA 1
ATOM 1210 C C . THR A 1 170 ? 3.066 13.771 -5.824 1.00 98.50 170 THR A C 1
ATOM 1212 O O . THR A 1 170 ? 3.032 14.157 -4.657 1.00 98.50 170 THR A O 1
ATOM 1215 N N . LEU A 1 171 ? 4.113 13.149 -6.359 1.00 98.25 171 LEU A N 1
ATOM 1216 C CA . LEU A 1 171 ? 5.411 13.003 -5.710 1.00 98.25 171 LEU A CA 1
ATOM 1217 C C . LEU A 1 171 ? 6.318 14.155 -6.148 1.00 98.25 171 LEU A C 1
ATOM 1219 O O . LEU A 1 171 ? 6.459 14.413 -7.348 1.00 98.25 171 LEU A O 1
ATOM 1223 N N . ALA A 1 172 ? 6.926 14.840 -5.184 1.00 97.50 172 ALA A N 1
ATOM 1224 C CA . ALA A 1 172 ? 7.901 15.889 -5.442 1.00 97.50 172 ALA A CA 1
ATOM 1225 C C . ALA A 1 172 ? 9.150 15.335 -6.153 1.00 97.50 172 ALA A C 1
ATOM 1227 O O . ALA A 1 172 ? 9.468 14.151 -6.062 1.00 97.50 172 ALA A O 1
ATOM 1228 N N . ALA A 1 173 ? 9.870 16.198 -6.874 1.00 95.62 173 ALA A N 1
ATOM 1229 C CA . ALA A 1 173 ? 11.038 15.797 -7.664 1.00 95.62 173 ALA A CA 1
ATOM 1230 C C . ALA A 1 173 ? 12.200 15.239 -6.817 1.00 95.62 173 ALA A C 1
ATOM 1232 O O . ALA A 1 173 ? 13.010 14.463 -7.317 1.00 95.62 173 ALA A O 1
ATOM 1233 N N . ASP A 1 174 ? 12.272 15.623 -5.542 1.00 94.25 174 ASP A N 1
ATOM 1234 C CA . ASP A 1 174 ? 13.221 15.093 -4.557 1.00 94.25 174 ASP A CA 1
ATOM 1235 C C . ASP A 1 174 ? 12.787 13.743 -3.959 1.00 94.25 174 ASP A C 1
ATOM 1237 O O . ASP A 1 174 ? 13.537 13.151 -3.187 1.00 94.25 174 ASP A O 1
ATOM 1241 N N . ALA A 1 175 ? 11.591 13.262 -4.316 1.00 93.00 175 ALA A N 1
ATOM 1242 C CA . ALA A 1 175 ? 10.923 12.098 -3.744 1.00 93.00 175 ALA A CA 1
ATOM 1243 C C . ALA A 1 175 ? 10.741 12.149 -2.213 1.00 93.00 175 ALA A C 1
ATOM 1245 O O . ALA A 1 175 ? 10.442 11.123 -1.607 1.00 93.00 175 ALA A O 1
ATOM 1246 N N . ALA A 1 176 ? 10.878 13.325 -1.591 1.00 95.25 176 ALA A N 1
ATOM 1247 C CA . ALA A 1 176 ? 10.742 13.495 -0.148 1.00 95.25 176 ALA A CA 1
ATOM 1248 C C . ALA A 1 176 ? 9.290 13.738 0.273 1.00 95.25 176 ALA A C 1
ATOM 1250 O O . ALA A 1 176 ? 8.894 13.356 1.367 1.00 95.25 176 ALA A O 1
ATOM 1251 N N . HIS A 1 177 ? 8.474 14.327 -0.604 1.00 97.06 177 HIS A N 1
ATOM 1252 C CA . HIS A 1 177 ? 7.100 14.698 -0.274 1.00 97.06 177 HIS A CA 1
ATOM 1253 C C . HIS A 1 177 ? 6.098 14.092 -1.244 1.00 97.06 177 HIS A C 1
ATOM 1255 O O . HIS A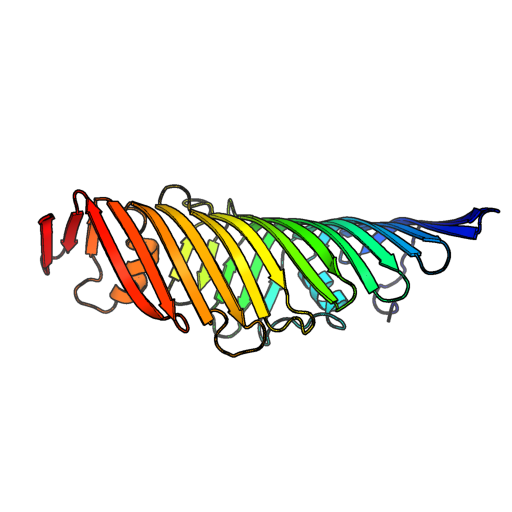 1 177 ? 6.258 14.190 -2.465 1.00 97.06 177 HIS A O 1
ATOM 1261 N N . PHE A 1 178 ? 5.025 13.528 -0.698 1.00 98.06 178 PHE A N 1
ATOM 1262 C CA . PHE A 1 178 ? 3.886 13.070 -1.478 1.00 98.06 178 PHE A CA 1
ATOM 1263 C C . PHE A 1 178 ? 2.612 13.793 -1.048 1.00 98.06 178 PHE A C 1
ATOM 1265 O O . PHE A 1 178 ? 2.194 13.707 0.104 1.00 98.06 178 PHE A O 1
ATOM 1272 N N . THR A 1 179 ? 1.963 14.464 -1.994 1.00 98.56 179 THR A N 1
ATOM 1273 C CA . THR A 1 179 ? 0.651 15.079 -1.783 1.00 98.56 179 THR A CA 1
ATOM 1274 C C . THR A 1 179 ? -0.418 14.164 -2.358 1.00 98.56 179 THR A C 1
ATOM 1276 O O . THR A 1 179 ? -0.619 14.128 -3.574 1.00 98.56 179 THR A O 1
ATOM 1279 N N . ALA A 1 180 ? -1.134 13.448 -1.496 1.00 98.38 180 ALA A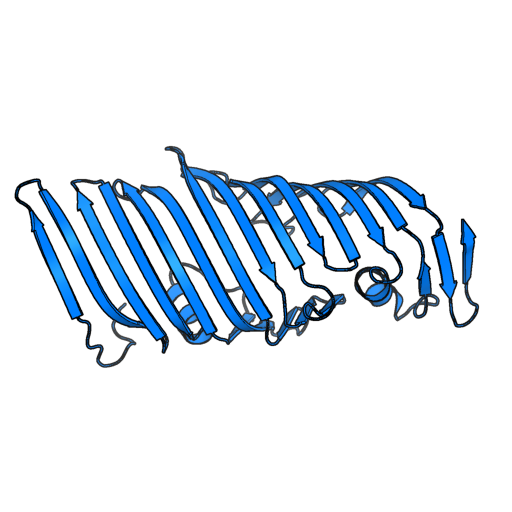 N 1
ATOM 1280 C CA . ALA A 1 180 ? -2.372 12.773 -1.857 1.00 98.38 180 ALA A CA 1
ATOM 1281 C C . ALA A 1 180 ? -3.467 13.835 -2.024 1.00 98.38 180 ALA A C 1
ATOM 1283 O O . ALA A 1 180 ? -4.013 14.336 -1.041 1.00 98.38 180 ALA A O 1
ATOM 1284 N N . ARG A 1 181 ? -3.780 14.199 -3.272 1.00 98.50 181 ARG A N 1
ATOM 1285 C CA . ARG A 1 181 ? -4.864 15.145 -3.578 1.00 98.50 181 ARG A CA 1
ATOM 1286 C C . ARG A 1 181 ? -6.214 14.557 -3.189 1.00 98.50 181 ARG A C 1
ATOM 1288 O O . ARG A 1 181 ? -7.071 15.277 -2.694 1.00 98.50 181 ARG A O 1
ATOM 1295 N N . GLU A 1 182 ? -6.378 13.265 -3.435 1.00 98.44 182 GLU A N 1
ATOM 1296 C CA . GLU A 1 182 ? -7.545 12.503 -3.028 1.00 98.44 182 GLU A CA 1
ATOM 1297 C C . GLU A 1 182 ? -7.142 11.072 -2.680 1.00 98.44 182 GLU A C 1
ATOM 1299 O O . GLU A 1 182 ? -6.269 10.477 -3.321 1.00 98.44 182 GLU A O 1
ATOM 1304 N N . PHE A 1 183 ? -7.792 10.510 -1.673 1.00 98.56 183 PHE A N 1
ATOM 1305 C CA . PHE A 1 183 ? -7.765 9.089 -1.397 1.00 98.56 183 PHE A CA 1
ATOM 1306 C C . PHE A 1 183 ? -9.114 8.615 -0.865 1.00 98.56 183 PHE A C 1
ATOM 1308 O O . PHE A 1 183 ? -9.931 9.395 -0.380 1.00 98.56 183 PHE A O 1
ATOM 1315 N N . THR A 1 184 ? -9.343 7.314 -0.963 1.00 98.56 184 THR A N 1
ATOM 1316 C CA . THR A 1 184 ? -10.489 6.616 -0.390 1.00 98.56 184 THR A CA 1
ATOM 1317 C C . THR A 1 184 ? -9.988 5.334 0.247 1.00 98.56 184 THR A C 1
ATOM 1319 O O . THR A 1 184 ? -9.426 4.484 -0.440 1.00 98.56 184 THR A O 1
ATOM 1322 N N . LEU A 1 185 ? -10.196 5.202 1.550 1.00 98.19 185 LEU A N 1
ATOM 1323 C CA . LEU A 1 185 ? -9.934 4.008 2.335 1.00 98.19 185 LEU A CA 1
ATOM 1324 C C . LEU A 1 185 ? -11.270 3.370 2.709 1.00 98.19 185 LEU A C 1
ATOM 1326 O O . LEU A 1 185 ? -12.121 4.008 3.326 1.00 98.19 185 LEU A O 1
ATOM 1330 N N . ARG A 1 186 ? -11.441 2.101 2.359 1.00 98.25 186 ARG A N 1
ATOM 1331 C CA . ARG A 1 186 ? -12.600 1.284 2.717 1.00 98.25 186 ARG A CA 1
ATOM 1332 C C . ARG A 1 186 ? -12.132 0.092 3.518 1.00 98.25 186 ARG A C 1
ATOM 1334 O O . ARG A 1 186 ? -11.222 -0.613 3.086 1.00 98.25 186 ARG A O 1
ATOM 1341 N N . GLN A 1 187 ? -12.793 -0.160 4.636 1.00 97.69 187 GLN A N 1
ATOM 1342 C CA . GLN A 1 187 ? -12.598 -1.364 5.426 1.00 97.69 187 GLN A CA 1
ATOM 1343 C C . GLN A 1 187 ? -13.941 -2.087 5.544 1.00 97.69 187 GLN A C 1
ATOM 1345 O O . GLN A 1 187 ? -14.923 -1.532 6.041 1.00 97.69 187 GLN A O 1
ATOM 1350 N N . ALA A 1 188 ? -14.000 -3.312 5.022 1.00 97.38 188 ALA A N 1
ATOM 1351 C CA . ALA A 1 188 ? -15.234 -4.069 4.870 1.00 97.38 188 ALA A CA 1
ATOM 1352 C C . ALA A 1 188 ? -15.921 -4.284 6.221 1.00 97.38 188 ALA A C 1
ATOM 1354 O O . ALA A 1 188 ? -15.309 -4.746 7.184 1.00 97.38 188 ALA A O 1
ATOM 1355 N N . GLY A 1 189 ? -17.201 -3.923 6.282 1.00 95.12 189 GLY A N 1
ATOM 1356 C CA . GLY A 1 189 ? -17.991 -3.988 7.506 1.00 95.12 189 GLY A CA 1
ATOM 1357 C C . GLY A 1 189 ? -17.603 -2.970 8.578 1.00 95.12 189 GLY A C 1
ATOM 1358 O O . GLY A 1 189 ? -18.225 -3.011 9.619 1.00 95.12 189 GLY A O 1
ATOM 1359 N N . VAL A 1 190 ? -16.623 -2.084 8.361 1.00 96.25 190 VAL A N 1
ATOM 1360 C CA . VAL A 1 190 ? -16.236 -1.031 9.320 1.00 96.25 190 VAL A CA 1
ATOM 1361 C C . VAL A 1 190 ? -16.674 0.340 8.820 1.00 96.25 190 VAL A C 1
ATOM 1363 O O . VAL A 1 190 ? -17.378 1.054 9.525 1.00 96.25 190 VAL A O 1
ATOM 1366 N N . GLY A 1 191 ? -16.270 0.727 7.608 1.00 96.44 191 GLY A N 1
ATOM 1367 C CA . GLY A 1 191 ? -16.607 2.046 7.083 1.00 96.44 191 GLY A CA 1
ATOM 1368 C C . GLY A 1 191 ? -15.717 2.531 5.948 1.00 96.44 191 GLY A C 1
ATOM 1369 O O . GLY A 1 191 ? -14.899 1.791 5.391 1.00 96.44 191 GLY A O 1
ATOM 1370 N N . GLU A 1 192 ? -15.903 3.805 5.612 1.00 97.31 192 GLU A N 1
ATOM 1371 C CA . GLU A 1 192 ? -15.187 4.494 4.542 1.00 97.31 192 GLU A CA 1
ATOM 1372 C C . GLU A 1 192 ? -14.714 5.881 4.985 1.00 97.31 192 GLU A C 1
ATOM 1374 O O . GLU A 1 192 ? -15.466 6.659 5.581 1.00 97.31 192 GLU A O 1
ATOM 1379 N N . ILE A 1 193 ? -13.462 6.184 4.644 1.00 97.38 193 ILE A N 1
ATOM 1380 C CA . ILE A 1 193 ? -12.813 7.476 4.847 1.00 97.38 193 ILE A CA 1
ATOM 1381 C C . ILE A 1 193 ? -12.320 7.962 3.491 1.00 97.38 193 ILE A C 1
ATOM 1383 O O . ILE A 1 193 ? -11.667 7.222 2.756 1.00 97.38 193 ILE A O 1
ATOM 1387 N N . GLN A 1 194 ? -12.603 9.213 3.164 1.00 98.31 194 GLN A N 1
ATOM 1388 C CA . GLN A 1 194 ? -12.067 9.885 1.987 1.00 98.31 194 GLN A CA 1
ATOM 1389 C C . GLN A 1 194 ? -11.309 11.129 2.422 1.00 98.31 194 GLN A C 1
ATOM 1391 O O . GLN A 1 194 ? -11.567 11.655 3.500 1.00 98.31 194 GLN A O 1
ATOM 1396 N N . GLY A 1 195 ? -10.375 11.623 1.621 1.00 98.19 195 GLY A N 1
ATOM 1397 C CA . GLY A 1 195 ? -9.655 12.822 2.026 1.00 98.19 195 GLY A CA 1
ATOM 1398 C C . GLY A 1 195 ? -8.456 13.173 1.177 1.00 98.19 195 GLY A C 1
ATOM 1399 O O . GLY A 1 195 ? -8.257 12.633 0.095 1.00 98.19 195 GLY A O 1
ATOM 1400 N N . SER A 1 196 ? -7.644 14.074 1.711 1.00 98.62 196 SER A N 1
ATOM 1401 C CA . SER A 1 196 ? -6.357 14.492 1.156 1.00 98.62 196 SER A CA 1
ATOM 1402 C C . SER A 1 196 ? -5.291 14.446 2.243 1.00 98.62 196 SER A C 1
ATOM 1404 O O . SER A 1 196 ? -5.612 14.675 3.410 1.00 98.62 196 SER A O 1
ATOM 1406 N N . ALA A 1 197 ? -4.035 14.199 1.879 1.00 98.31 197 ALA A N 1
ATOM 1407 C CA . ALA A 1 197 ? -2.931 14.135 2.833 1.00 98.31 197 ALA A CA 1
ATOM 1408 C C . ALA A 1 197 ? -1.620 14.673 2.250 1.00 98.31 197 ALA A C 1
ATOM 1410 O O . ALA A 1 197 ? -1.372 14.569 1.047 1.00 98.31 197 ALA A O 1
ATOM 1411 N N . LEU A 1 198 ? -0.768 15.201 3.124 1.00 98.12 198 LEU A N 1
ATOM 1412 C CA . LEU A 1 198 ? 0.629 15.508 2.845 1.00 98.12 198 LEU A CA 1
ATOM 1413 C C . LEU A 1 198 ? 1.511 14.540 3.635 1.00 98.12 198 LEU A C 1
ATOM 1415 O O . LEU A 1 198 ? 1.438 14.490 4.865 1.00 98.12 198 LEU A O 1
ATOM 1419 N N . LEU A 1 199 ? 2.340 13.788 2.914 1.00 97.44 199 LEU A N 1
ATOM 1420 C CA . LEU A 1 199 ? 3.272 12.823 3.479 1.00 97.44 199 LEU A CA 1
ATOM 1421 C C . LEU A 1 199 ? 4.716 13.300 3.324 1.00 97.44 199 LEU A C 1
ATOM 1423 O O . LEU A 1 199 ? 5.096 13.775 2.251 1.00 97.44 199 LEU A O 1
ATOM 1427 N N . ASP A 1 200 ? 5.511 13.108 4.371 1.00 95.94 200 ASP A N 1
ATOM 1428 C CA . ASP A 1 200 ? 6.968 13.232 4.363 1.00 95.94 200 ASP A CA 1
ATOM 1429 C C . ASP A 1 200 ? 7.566 11.820 4.364 1.00 95.94 200 ASP A C 1
ATOM 1431 O O . ASP A 1 200 ? 7.464 11.078 5.335 1.00 95.94 200 ASP A O 1
ATOM 1435 N N . LEU A 1 201 ? 8.144 11.422 3.234 1.00 93.06 201 LEU A N 1
ATOM 1436 C CA . LEU A 1 201 ? 8.684 10.081 3.005 1.00 93.06 201 LEU A CA 1
ATOM 1437 C C . LEU A 1 201 ? 10.101 9.907 3.569 1.00 93.06 201 LEU A C 1
ATOM 1439 O O . LEU A 1 201 ? 10.667 8.818 3.474 1.00 93.06 201 LEU A O 1
ATOM 1443 N N . THR A 1 202 ? 10.689 10.979 4.102 1.00 90.56 202 THR A N 1
ATOM 144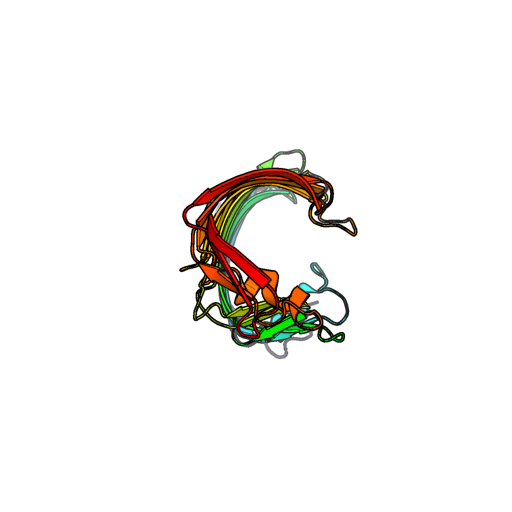4 C CA . THR A 1 202 ? 12.082 11.014 4.571 1.00 90.56 202 THR A CA 1
ATOM 1445 C C . THR A 1 202 ? 12.226 11.402 6.038 1.00 90.56 202 THR A C 1
ATOM 1447 O O . THR A 1 202 ? 13.273 11.138 6.626 1.00 90.56 202 THR A O 1
ATOM 1450 N N . GLY A 1 203 ? 11.205 12.030 6.618 1.00 85.75 203 GLY A N 1
ATOM 1451 C CA . GLY A 1 203 ? 11.154 12.408 8.022 1.00 85.75 203 GLY A CA 1
ATOM 1452 C C . GLY A 1 203 ? 10.715 11.276 8.951 1.00 85.75 203 GLY A C 1
ATOM 1453 O O . GLY A 1 203 ? 10.278 10.209 8.521 1.00 85.75 203 GLY A O 1
ATOM 1454 N N . ASP A 1 204 ? 10.798 11.545 10.255 1.00 83.00 204 ASP A N 1
ATOM 1455 C CA . ASP A 1 204 ? 10.407 10.593 11.305 1.00 83.00 204 ASP A CA 1
ATOM 1456 C C . ASP A 1 204 ? 8.884 10.372 11.362 1.00 83.00 204 ASP A C 1
ATOM 1458 O O . ASP A 1 204 ? 8.414 9.293 11.722 1.00 83.00 204 ASP A O 1
ATOM 1462 N N . ALA A 1 205 ? 8.102 11.397 11.001 1.00 86.56 205 ALA A N 1
ATOM 1463 C CA . ALA A 1 205 ? 6.646 11.352 10.959 1.00 86.56 205 ALA A CA 1
ATOM 1464 C C . ALA A 1 205 ? 6.156 11.363 9.508 1.00 86.56 205 ALA A C 1
ATOM 1466 O O . ALA A 1 205 ? 6.206 12.391 8.832 1.00 86.56 205 ALA A O 1
ATOM 1467 N N . LEU A 1 206 ? 5.633 10.218 9.055 1.00 91.19 206 LEU A N 1
ATOM 1468 C CA . LEU A 1 206 ? 5.147 10.052 7.685 1.00 91.19 206 LEU A CA 1
ATOM 1469 C C . LEU A 1 206 ? 4.004 11.016 7.353 1.00 91.19 206 LEU A C 1
ATOM 1471 O O . LEU A 1 206 ? 3.973 11.583 6.267 1.00 91.19 206 LEU A O 1
ATOM 1475 N N . LEU A 1 207 ? 3.044 11.181 8.265 1.00 95.31 207 LEU A N 1
ATOM 1476 C CA . LEU A 1 207 ? 1.870 12.019 8.042 1.00 95.31 207 LEU A CA 1
ATOM 1477 C C . LEU A 1 207 ? 2.109 13.431 8.584 1.00 95.31 207 LEU A C 1
ATOM 1479 O O . LEU A 1 207 ? 2.151 13.623 9.796 1.00 95.31 207 LEU A O 1
ATOM 1483 N N . ARG A 1 208 ? 2.209 14.419 7.689 1.00 96.19 208 ARG A N 1
ATOM 1484 C CA . ARG A 1 208 ? 2.362 15.835 8.064 1.00 96.19 208 ARG A CA 1
ATOM 1485 C C . ARG A 1 208 ? 1.027 16.529 8.247 1.00 96.19 208 ARG A C 1
ATOM 1487 O O . ARG A 1 208 ? 0.850 17.274 9.200 1.00 96.19 208 ARG A O 1
ATOM 1494 N N . SER A 1 209 ? 0.080 16.280 7.352 1.00 97.62 209 SER A N 1
ATOM 1495 C CA . SER A 1 209 ? -1.294 16.736 7.532 1.00 97.62 209 SER A CA 1
ATOM 1496 C C . SER A 1 209 ? -2.275 15.879 6.749 1.00 97.62 209 SER A C 1
ATOM 1498 O O . SER A 1 209 ? -1.922 15.271 5.735 1.00 97.62 209 SER A O 1
ATOM 1500 N N . ALA A 1 210 ? -3.520 15.832 7.213 1.00 98.25 210 ALA A N 1
ATOM 1501 C CA . ALA A 1 210 ? -4.624 15.259 6.460 1.00 98.25 210 ALA A CA 1
ATOM 1502 C C . ALA A 1 210 ? -5.921 16.013 6.713 1.00 98.25 210 ALA A C 1
ATOM 1504 O O . ALA A 1 210 ? -6.174 16.489 7.814 1.00 98.25 210 ALA A O 1
ATOM 1505 N N . ARG A 1 211 ? -6.774 16.034 5.694 1.00 98.44 211 ARG A N 1
ATOM 1506 C CA . ARG A 1 211 ? -8.190 16.360 5.835 1.00 98.44 211 ARG A CA 1
ATOM 1507 C C . ARG A 1 211 ? -8.992 15.135 5.471 1.00 98.44 211 ARG A C 1
ATOM 1509 O O . ARG A 1 211 ? -8.878 14.644 4.347 1.00 98.44 211 ARG A O 1
ATOM 1516 N N . LEU A 1 212 ? -9.786 14.663 6.417 1.00 98.12 212 LEU A N 1
ATOM 1517 C CA . LEU A 1 212 ? -10.544 13.431 6.322 1.00 98.12 212 LEU A CA 1
ATOM 1518 C C . LEU A 1 212 ? -12.034 13.743 6.362 1.00 98.12 212 LEU A C 1
ATOM 1520 O O . LEU A 1 212 ? -12.502 14.485 7.221 1.00 98.12 212 LEU A O 1
ATOM 1524 N N . GLN A 1 213 ? -12.775 13.114 5.465 1.00 98.25 213 GLN A N 1
ATOM 1525 C CA . GLN A 1 213 ? -14.218 13.014 5.488 1.00 98.25 213 GLN A CA 1
ATOM 1526 C C . GLN A 1 213 ? -14.598 11.564 5.772 1.00 98.25 213 GLN A C 1
ATOM 1528 O O . GLN A 1 213 ? -14.324 10.647 4.994 1.00 98.25 213 GLN A O 1
ATOM 1533 N N . VAL A 1 214 ? -15.225 11.362 6.920 1.00 96.69 214 VAL A N 1
ATOM 1534 C CA . VAL A 1 214 ? -15.742 10.080 7.374 1.00 96.69 214 VAL A CA 1
ATOM 1535 C C . VAL A 1 214 ? -17.161 9.943 6.831 1.00 96.69 214 VAL A C 1
ATOM 1537 O O . VAL A 1 214 ? -18.095 10.549 7.356 1.00 96.69 214 VAL A O 1
ATOM 1540 N N . ALA A 1 215 ? -17.327 9.156 5.765 1.00 92.31 215 ALA A N 1
ATOM 1541 C CA . ALA A 1 215 ? -18.641 8.905 5.159 1.00 92.31 215 ALA A CA 1
ATOM 1542 C C . ALA A 1 215 ? -19.541 8.074 6.089 1.00 92.31 215 ALA A C 1
ATOM 1544 O O . ALA A 1 215 ? -20.767 8.190 6.091 1.00 92.31 215 ALA A O 1
ATOM 1545 N N . GLY A 1 216 ? -18.911 7.236 6.906 1.00 92.56 216 GLY A N 1
ATOM 1546 C CA . GLY A 1 216 ? -19.509 6.680 8.100 1.00 92.56 216 GLY A CA 1
ATOM 1547 C C . GLY A 1 216 ? -18.790 5.420 8.558 1.00 92.56 216 GLY A C 1
ATOM 1548 O O . GLY A 1 216 ? -18.426 4.576 7.737 1.00 92.56 216 GLY A O 1
ATOM 1549 N N . ILE A 1 217 ? -18.584 5.330 9.864 1.00 95.81 217 ILE A N 1
ATOM 1550 C CA . ILE A 1 217 ? -17.940 4.218 10.554 1.00 95.81 217 ILE A CA 1
ATOM 1551 C C . ILE A 1 217 ? -18.955 3.621 11.516 1.00 95.81 217 ILE A C 1
ATOM 1553 O O . ILE A 1 217 ? -19.502 4.335 12.357 1.00 95.81 217 ILE A O 1
ATOM 1557 N N . ASP A 1 218 ? -19.189 2.321 11.393 1.00 96.06 218 ASP A N 1
ATOM 1558 C CA . ASP A 1 218 ? -20.030 1.576 12.319 1.00 96.06 218 ASP A CA 1
ATOM 1559 C C . ASP A 1 218 ? -19.200 1.227 13.561 1.00 96.06 218 ASP A C 1
ATOM 1561 O O . ASP A 1 218 ? -18.132 0.615 13.465 1.00 96.06 218 ASP A O 1
ATOM 1565 N N . LEU A 1 219 ? -19.667 1.641 14.743 1.00 94.12 219 LEU A N 1
ATOM 1566 C CA . LEU A 1 219 ? -18.884 1.527 15.976 1.00 94.12 219 LEU A CA 1
ATOM 1567 C C . LEU A 1 219 ? -18.647 0.083 16.410 1.00 94.12 219 LEU A C 1
ATOM 1569 O O . LEU A 1 219 ? -17.538 -0.241 16.827 1.00 94.12 219 LEU A O 1
ATOM 1573 N N . ALA A 1 220 ? -19.655 -0.780 16.294 1.00 94.06 220 ALA A N 1
ATOM 1574 C CA . ALA A 1 220 ? -19.569 -2.169 16.744 1.00 94.06 220 ALA A CA 1
ATOM 1575 C C . ALA A 1 220 ? -18.368 -2.933 16.145 1.00 94.06 220 ALA A C 1
ATOM 1577 O O . ALA A 1 220 ? -17.618 -3.548 16.903 1.00 94.06 220 ALA A O 1
ATOM 1578 N N . PRO A 1 221 ? -18.121 -2.878 14.823 1.00 94.19 221 PRO A N 1
ATOM 1579 C CA . PRO A 1 221 ? -16.933 -3.482 14.219 1.00 94.19 221 PRO A CA 1
ATOM 1580 C C . PRO A 1 221 ? -15.666 -2.613 14.337 1.00 94.19 221 PRO A C 1
ATOM 1582 O O . PRO A 1 221 ? -14.562 -3.155 14.310 1.00 94.19 221 PRO A O 1
ATOM 1585 N N . ALA A 1 222 ? -15.782 -1.288 14.486 1.00 94.25 222 ALA A N 1
ATOM 1586 C CA . ALA A 1 222 ? -14.622 -0.397 14.576 1.00 94.25 222 ALA A CA 1
ATOM 1587 C C . ALA A 1 222 ? -13.945 -0.394 15.956 1.00 94.25 222 ALA A C 1
ATOM 1589 O O . ALA A 1 222 ? -12.715 -0.414 16.036 1.00 94.25 222 ALA A O 1
ATOM 1590 N N . LEU A 1 223 ? -14.728 -0.359 17.040 1.00 92.69 223 LEU A N 1
ATOM 1591 C CA . LEU A 1 223 ? -14.231 -0.222 18.414 1.00 92.69 223 LEU A CA 1
ATOM 1592 C C . LEU A 1 223 ? -13.231 -1.319 18.798 1.00 92.69 223 LEU A C 1
ATOM 1594 O O . LEU A 1 223 ? -12.160 -0.958 19.296 1.00 92.69 223 LEU A O 1
ATOM 1598 N N . PRO A 1 224 ? -13.499 -2.619 18.548 1.00 92.31 224 PRO A N 1
ATOM 1599 C CA . PRO A 1 224 ? -12.569 -3.682 18.919 1.00 92.31 224 PRO A CA 1
ATOM 1600 C C . PRO A 1 224 ? -11.212 -3.584 18.224 1.00 92.31 224 PRO A C 1
ATOM 1602 O O . PRO A 1 224 ? -10.202 -4.009 18.775 1.00 92.31 224 PRO A O 1
ATOM 1605 N N . VAL A 1 225 ? -11.187 -3.016 17.019 1.00 92.19 225 VAL A N 1
ATOM 1606 C CA . VAL A 1 225 ? -9.988 -2.947 16.181 1.00 92.19 225 VAL A CA 1
ATOM 1607 C C . VAL A 1 225 ? -9.184 -1.682 16.467 1.00 92.19 225 VAL A C 1
ATOM 1609 O O . VAL A 1 225 ? -7.973 -1.745 16.650 1.00 92.19 225 VAL A O 1
ATOM 1612 N N . TRP A 1 226 ? -9.849 -0.527 16.513 1.00 92.69 226 TRP A N 1
ATOM 1613 C CA . TRP A 1 226 ? -9.177 0.774 16.492 1.00 92.69 226 TRP A CA 1
ATOM 1614 C C . TRP A 1 226 ? -9.100 1.465 17.854 1.00 92.69 226 TRP A C 1
ATOM 1616 O O . TRP A 1 226 ? -8.291 2.374 18.020 1.00 92.69 226 TRP A O 1
ATOM 1626 N N . VAL A 1 227 ? -9.920 1.056 18.828 1.00 92.12 227 VAL A N 1
ATOM 1627 C CA . VAL A 1 227 ? -10.021 1.737 20.131 1.00 92.12 227 VAL A CA 1
ATOM 1628 C C . VAL A 1 227 ? -9.661 0.809 21.288 1.00 92.12 227 VAL A C 1
ATOM 1630 O O . VAL A 1 227 ? -8.810 1.158 22.105 1.00 92.12 227 VAL A O 1
ATOM 1633 N N . GLN A 1 228 ? -10.248 -0.390 21.351 1.00 91.12 228 GLN A N 1
ATOM 1634 C CA . GLN A 1 228 ? -10.023 -1.338 22.449 1.00 91.12 228 GLN A CA 1
ATOM 1635 C C . GLN A 1 228 ? -8.546 -1.675 22.728 1.00 91.12 228 GLN A C 1
ATOM 1637 O O . GLN A 1 228 ? -8.211 -1.776 23.912 1.00 91.12 228 GLN A O 1
ATOM 1642 N N . PRO A 1 229 ? -7.633 -1.786 21.736 1.00 92.69 229 PRO A N 1
ATOM 1643 C CA . PRO A 1 229 ? -6.227 -2.082 22.022 1.00 92.69 229 PRO A CA 1
ATOM 1644 C C . PRO A 1 229 ? -5.554 -1.067 22.954 1.00 92.69 229 PRO A C 1
ATOM 1646 O O . PRO A 1 229 ? -4.703 -1.429 23.762 1.00 92.69 229 PRO A O 1
ATOM 1649 N N . PHE A 1 230 ? -5.986 0.194 22.909 1.00 92.25 230 PHE A N 1
ATOM 1650 C CA . PHE A 1 230 ? -5.484 1.258 23.781 1.00 92.25 230 PHE A CA 1
ATOM 1651 C C . PHE A 1 230 ? -6.161 1.271 25.158 1.00 92.25 230 PHE A C 1
ATOM 1653 O O . PHE A 1 230 ? -5.647 1.865 26.105 1.00 92.25 230 PHE A O 1
ATOM 1660 N N . LEU A 1 231 ? -7.314 0.611 25.287 1.00 91.12 231 LEU A N 1
ATOM 1661 C CA . LEU A 1 231 ? -8.113 0.573 26.510 1.00 91.12 231 LEU A CA 1
ATOM 1662 C C . LEU A 1 231 ? -7.871 -0.682 27.351 1.00 91.12 231 LEU A C 1
ATOM 1664 O O . LEU A 1 231 ? -8.340 -0.728 28.488 1.00 91.12 231 LEU A O 1
ATOM 1668 N N . ILE A 1 232 ? -7.139 -1.677 26.839 1.00 86.19 232 ILE A N 1
ATOM 1669 C CA . ILE A 1 232 ? -7.013 -3.010 27.451 1.00 86.19 232 ILE A CA 1
ATOM 1670 C C . ILE A 1 232 ? -6.493 -2.984 28.900 1.00 86.19 232 ILE A C 1
ATOM 1672 O O . ILE A 1 232 ? -6.902 -3.797 29.730 1.00 86.19 232 ILE A O 1
ATOM 1676 N N . SER A 1 233 ? -5.645 -2.005 29.224 1.00 87.75 233 SER A N 1
ATOM 1677 C CA . SER A 1 233 ? -5.059 -1.799 30.558 1.00 87.75 233 SER A CA 1
ATOM 1678 C C . SER A 1 233 ? -5.814 -0.765 31.403 1.00 87.75 233 SER A C 1
ATOM 1680 O O . SER A 1 233 ? -5.305 -0.305 32.424 1.00 87.75 233 SER A O 1
ATOM 1682 N N . THR A 1 234 ? -7.013 -0.363 30.980 1.00 88.19 234 THR A N 1
ATOM 1683 C CA . THR A 1 234 ? -7.833 0.670 31.628 1.00 88.19 234 THR A CA 1
ATOM 1684 C C . THR A 1 234 ? -9.136 0.084 32.179 1.00 88.19 234 THR A C 1
ATOM 1686 O O . THR A 1 234 ? -9.454 -1.088 31.970 1.00 88.19 234 THR A O 1
ATOM 1689 N N . ALA A 1 235 ? -9.930 0.912 32.866 1.00 85.56 235 ALA A N 1
ATOM 1690 C CA . ALA A 1 235 ? -11.284 0.542 33.283 1.00 85.56 235 ALA A CA 1
ATOM 1691 C C . ALA A 1 235 ? -12.249 0.325 32.096 1.00 85.56 235 ALA A C 1
ATOM 1693 O O . ALA A 1 235 ? -13.281 -0.305 32.278 1.00 85.56 235 ALA A O 1
ATOM 1694 N N . PHE A 1 236 ? -11.896 0.785 30.889 1.00 86.38 236 PHE A N 1
ATOM 1695 C CA . PHE A 1 236 ? -12.722 0.710 29.676 1.00 86.38 236 PHE A CA 1
ATOM 1696 C C . PHE A 1 236 ? -12.354 -0.465 28.755 1.00 86.38 236 PHE A C 1
ATOM 1698 O O . PHE A 1 236 ? -12.701 -0.471 27.576 1.00 86.38 236 PHE A O 1
ATOM 1705 N N . LYS A 1 237 ? -11.610 -1.456 29.261 1.00 84.88 237 LYS A N 1
ATOM 1706 C CA . LYS A 1 237 ? -11.106 -2.597 28.472 1.00 84.88 237 LYS A CA 1
ATOM 1707 C C . LYS A 1 237 ? -12.191 -3.441 27.793 1.00 84.88 237 LYS A C 1
ATOM 1709 O O . LYS A 1 237 ? -11.893 -4.192 26.874 1.00 84.88 237 LYS A O 1
ATOM 1714 N N . ASP A 1 238 ? -13.422 -3.351 28.280 1.00 86.12 238 ASP A N 1
ATOM 1715 C CA . ASP A 1 238 ? -14.598 -4.097 27.834 1.00 86.12 238 ASP A CA 1
ATOM 1716 C C . ASP A 1 238 ? -15.675 -3.182 27.234 1.00 86.12 238 ASP A C 1
ATOM 1718 O O . ASP A 1 238 ? -16.850 -3.551 27.186 1.00 86.12 238 ASP A O 1
ATOM 1722 N N . LEU A 1 239 ? -15.272 -1.984 26.798 1.00 89.62 239 LEU A N 1
ATOM 1723 C CA . LEU A 1 239 ? -16.146 -1.033 26.131 1.00 89.62 239 LEU A CA 1
ATOM 1724 C C . LEU A 1 239 ? -16.703 -1.659 24.848 1.00 89.62 239 LEU A C 1
ATOM 1726 O O . LEU A 1 239 ? -15.960 -1.948 23.906 1.00 89.62 239 LEU A O 1
ATOM 1730 N N . ALA A 1 240 ? -18.015 -1.835 24.810 1.00 89.62 240 ALA A N 1
ATOM 1731 C CA . ALA A 1 240 ? -18.775 -2.179 23.623 1.00 89.62 240 ALA A CA 1
ATOM 1732 C C . ALA A 1 240 ? -19.579 -0.960 23.176 1.00 89.62 240 ALA A C 1
ATOM 1734 O O . ALA A 1 240 ? -19.909 -0.088 23.982 1.00 89.62 240 ALA A O 1
ATOM 1735 N N . GLY A 1 241 ? -19.907 -0.897 21.890 1.00 90.38 241 GLY A N 1
ATOM 1736 C CA . GLY A 1 241 ? -20.770 0.163 21.409 1.00 90.38 241 GLY A CA 1
ATOM 1737 C C . GLY A 1 241 ? -21.401 -0.102 20.065 1.00 90.38 241 GLY A C 1
ATOM 1738 O O . GLY A 1 241 ? -20.888 -0.878 19.263 1.00 90.38 241 GLY A O 1
ATOM 1739 N N . GLU A 1 242 ? -22.514 0.575 19.836 1.00 94.12 242 GLU A N 1
ATOM 1740 C CA . GLU A 1 242 ? -23.263 0.567 18.587 1.00 94.12 242 GLU A CA 1
ATOM 1741 C C . GLU A 1 242 ? -23.468 2.000 18.091 1.00 94.12 242 GLU A C 1
ATOM 1743 O O . GLU A 1 242 ? -23.109 2.972 18.757 1.00 94.12 242 GLU A O 1
ATOM 1748 N N . GLY A 1 243 ? -24.034 2.114 16.893 1.00 94.44 243 GLY A N 1
ATOM 1749 C CA . GLY A 1 243 ? -24.265 3.382 16.218 1.00 94.44 243 GLY A CA 1
ATOM 1750 C C . GLY A 1 243 ? -23.198 3.701 15.180 1.00 94.44 243 GLY A C 1
ATOM 1751 O O . GLY A 1 243 ? -22.335 2.875 14.853 1.00 94.44 243 GLY A O 1
ATOM 1752 N N . ARG A 1 244 ? -23.297 4.906 14.624 1.00 95.88 244 ARG A N 1
ATOM 1753 C CA . ARG A 1 244 ? -22.521 5.325 13.458 1.00 95.88 244 ARG A CA 1
ATOM 1754 C C . ARG A 1 244 ? -21.905 6.702 13.661 1.00 95.88 244 ARG A C 1
ATOM 1756 O O . ARG A 1 244 ? -22.557 7.621 14.151 1.00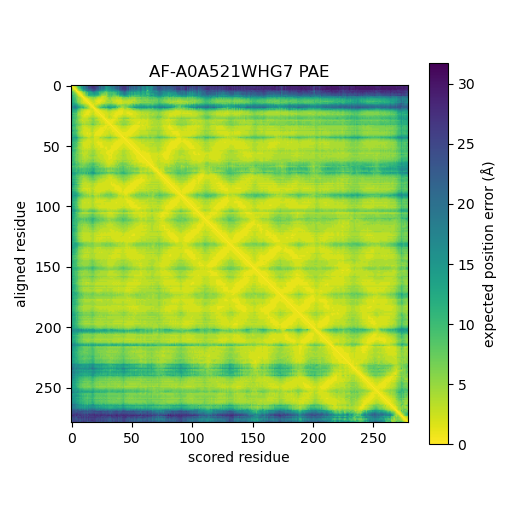 95.88 244 ARG A O 1
ATOM 1763 N N . ILE A 1 245 ? -20.648 6.843 13.251 1.00 94.88 245 ILE A N 1
ATOM 1764 C CA . ILE A 1 245 ? -19.905 8.107 13.280 1.00 94.88 245 ILE A CA 1
ATOM 1765 C C . ILE A 1 245 ? -19.667 8.577 11.854 1.00 94.88 245 ILE A C 1
ATOM 1767 O O . ILE A 1 245 ? -19.126 7.824 11.051 1.00 94.88 245 ILE A O 1
ATOM 1771 N N . SER A 1 246 ? -20.005 9.824 11.546 1.00 97.31 246 SER A N 1
ATOM 1772 C CA . SER A 1 246 ? -19.679 10.488 10.278 1.00 97.31 246 SER A CA 1
ATOM 1773 C C . SER A 1 246 ? -19.141 11.898 10.530 1.00 97.31 246 SER A C 1
ATOM 1775 O O . SER A 1 246 ? -19.228 12.400 11.649 1.00 97.31 246 SER A O 1
ATOM 1777 N N . GLY A 1 247 ? -18.567 12.551 9.520 1.00 97.38 247 GLY A N 1
ATOM 1778 C CA . GLY A 1 247 ? -18.160 13.956 9.619 1.00 97.38 247 GLY A CA 1
ATOM 1779 C C . GLY A 1 247 ? -16.759 14.235 9.096 1.00 97.38 247 GLY A C 1
ATOM 1780 O O . GLY A 1 247 ? -16.306 13.592 8.153 1.00 97.38 247 GLY A O 1
ATOM 1781 N N . GLU A 1 248 ? -16.087 15.219 9.687 1.00 97.94 248 GLU A N 1
ATOM 1782 C CA . GLU A 1 248 ? -14.790 15.721 9.230 1.00 97.94 248 GLU A CA 1
ATOM 1783 C C . GLU A 1 248 ? -13.747 15.715 10.352 1.00 97.94 248 GLU A C 1
ATOM 1785 O O . GLU A 1 248 ? -14.051 16.018 11.511 1.00 97.94 248 GLU A O 1
ATOM 1790 N N . LEU A 1 249 ? -12.506 15.388 9.992 1.00 97.31 249 LEU A N 1
ATOM 1791 C CA . LEU A 1 249 ? -11.347 15.372 10.880 1.00 97.31 249 LEU A CA 1
ATOM 1792 C C . LEU A 1 249 ? -10.145 15.983 10.149 1.00 97.31 249 LEU A C 1
ATOM 1794 O O . LEU A 1 249 ? -9.746 15.485 9.097 1.00 97.31 249 LEU A O 1
ATOM 1798 N N . ASP A 1 250 ? -9.566 17.040 10.709 1.00 98.06 250 ASP A N 1
ATOM 1799 C CA . ASP A 1 250 ? -8.270 17.567 10.283 1.00 98.06 250 ASP A CA 1
ATOM 1800 C C . ASP A 1 250 ? -7.183 17.018 11.225 1.00 98.06 250 ASP A C 1
ATOM 1802 O O . ASP A 1 250 ? -7.354 16.992 12.451 1.00 98.06 250 ASP A O 1
ATOM 1806 N N . LEU A 1 251 ? -6.078 16.561 10.637 1.00 96.81 251 LEU A N 1
ATOM 1807 C CA . LEU A 1 251 ? -4.894 16.060 11.327 1.00 96.81 251 LEU A CA 1
ATOM 1808 C C . LEU A 1 251 ? -3.691 16.941 10.987 1.00 96.81 251 LEU A C 1
ATOM 1810 O O . LEU A 1 251 ? -3.451 17.196 9.807 1.00 96.81 251 LEU A O 1
ATOM 1814 N N . ASP A 1 252 ? -2.899 17.295 11.996 1.00 95.56 252 ASP A N 1
ATOM 1815 C CA . ASP A 1 252 ? -1.607 17.971 11.868 1.00 95.56 252 ASP A CA 1
ATOM 1816 C C . ASP A 1 252 ? -0.536 17.165 12.619 1.00 95.56 252 ASP A C 1
ATOM 1818 O O . ASP A 1 252 ? -0.715 16.805 13.783 1.00 95.56 252 ASP A O 1
ATOM 1822 N N . ASP A 1 253 ? 0.553 16.826 11.924 1.00 91.75 253 ASP A N 1
ATOM 1823 C CA . ASP A 1 253 ? 1.643 15.953 12.385 1.00 91.75 253 ASP A CA 1
ATOM 1824 C C . ASP A 1 253 ? 1.133 14.658 13.061 1.00 91.75 253 ASP A C 1
ATOM 1826 O O . ASP A 1 253 ? 1.616 14.216 14.103 1.00 91.75 253 ASP A O 1
ATOM 1830 N N . GLY A 1 254 ? 0.102 14.053 12.459 1.00 86.25 254 GLY A N 1
ATOM 1831 C CA . GLY A 1 254 ? -0.519 12.810 12.925 1.00 86.25 254 GLY A CA 1
ATOM 1832 C C . GLY A 1 254 ? -1.526 12.962 14.069 1.00 86.25 254 GLY A C 1
ATOM 1833 O O . GLY A 1 254 ? -2.142 11.969 14.455 1.00 86.25 254 GLY A O 1
ATOM 1834 N N . LEU A 1 255 ? -1.742 14.172 14.591 1.00 91.38 255 LEU A N 1
ATOM 1835 C CA . LEU A 1 255 ? -2.656 14.432 15.703 1.00 91.38 255 LEU A CA 1
ATOM 1836 C C . LEU A 1 255 ? -3.916 15.182 15.243 1.00 91.38 255 LEU A C 1
ATOM 1838 O O . LEU A 1 255 ? -3.817 16.081 14.410 1.00 91.38 255 LEU A O 1
ATOM 1842 N N . PRO A 1 256 ? -5.104 14.875 15.798 1.00 93.81 256 PRO A N 1
ATOM 1843 C CA . PRO A 1 256 ? -6.312 15.658 15.550 1.00 93.81 256 PRO A CA 1
ATOM 1844 C C . PRO A 1 256 ? -6.155 17.133 15.930 1.00 93.81 256 PRO A C 1
ATOM 1846 O O . PRO A 1 256 ? -5.915 17.446 17.096 1.00 93.81 256 PRO A O 1
ATOM 1849 N N . SER A 1 257 ? -6.360 18.038 14.971 1.00 96.31 257 SER A N 1
ATOM 1850 C CA . SER A 1 257 ? -6.397 19.489 15.212 1.00 96.31 257 SER A CA 1
ATOM 1851 C C . SER A 1 257 ? -7.815 20.061 15.160 1.00 96.31 257 SER A C 1
ATOM 1853 O O . SER A 1 257 ? -8.126 21.026 15.864 1.00 96.31 257 SER A O 1
ATOM 1855 N N . ARG A 1 258 ? -8.719 19.428 14.402 1.00 96.50 258 ARG A N 1
ATOM 1856 C CA . ARG A 1 258 ? -10.151 19.754 14.376 1.00 96.50 258 ARG A CA 1
ATOM 1857 C C . ARG A 1 258 ? -10.988 18.508 14.132 1.00 96.50 258 ARG A C 1
ATOM 1859 O O . ARG A 1 258 ? -10.695 17.747 13.224 1.00 96.50 258 ARG A O 1
ATOM 1866 N N . ALA A 1 259 ? -12.083 18.362 14.873 1.00 96.56 259 ALA A N 1
ATOM 1867 C CA . ALA A 1 259 ? -13.072 17.313 14.648 1.00 96.56 259 ALA A CA 1
ATOM 1868 C C . ALA A 1 259 ? -14.486 17.908 14.629 1.00 96.56 259 ALA A C 1
ATOM 1870 O O . ALA A 1 259 ? -14.871 18.644 15.538 1.00 96.56 259 ALA A O 1
ATOM 1871 N N . ALA A 1 260 ? -15.255 17.588 13.593 1.00 96.81 260 ALA A N 1
ATOM 1872 C CA . ALA A 1 260 ? -16.672 17.909 13.473 1.00 96.81 260 ALA A CA 1
ATOM 1873 C C . ALA A 1 260 ? -17.413 16.619 13.118 1.00 96.81 260 ALA A C 1
ATOM 1875 O O . ALA A 1 260 ? -17.548 16.271 11.947 1.00 96.81 260 ALA A O 1
ATOM 1876 N N . LEU A 1 261 ? -17.832 15.885 14.148 1.00 95.25 261 LEU A N 1
ATOM 1877 C CA . LEU A 1 261 ? -18.404 14.551 14.010 1.00 95.25 261 LEU A CA 1
ATOM 1878 C C . LEU A 1 261 ? -19.896 14.565 14.335 1.00 95.25 261 LEU A C 1
ATOM 1880 O O . LEU A 1 261 ? -20.330 15.221 15.281 1.00 95.25 261 LEU A O 1
ATOM 1884 N N . THR A 1 262 ? -20.659 13.807 13.557 1.00 95.88 262 THR A N 1
ATOM 1885 C CA . THR A 1 262 ? -22.049 13.462 13.841 1.00 95.88 262 THR A CA 1
ATOM 1886 C C . THR A 1 262 ? -22.083 12.048 14.396 1.00 95.88 262 THR A C 1
ATOM 1888 O O . THR A 1 262 ? -21.452 11.135 13.862 1.00 95.88 262 THR A O 1
ATOM 1891 N N . LEU A 1 263 ? -22.802 11.905 15.500 1.00 93.56 263 LEU A N 1
ATOM 1892 C CA . LEU A 1 263 ? -22.968 10.680 16.258 1.00 93.56 263 LEU A CA 1
ATOM 1893 C C . LEU A 1 263 ? -24.429 10.256 16.118 1.00 93.56 263 LEU A C 1
ATOM 1895 O O . LEU A 1 263 ? -25.316 10.984 16.556 1.00 93.56 263 LEU A O 1
ATOM 1899 N N . GLU A 1 264 ? -24.679 9.120 15.474 1.00 94.06 264 GLU A N 1
ATOM 1900 C CA . GLU A 1 264 ? -26.032 8.632 15.204 1.00 94.06 264 GLU A CA 1
ATOM 1901 C C . GLU A 1 264 ? -26.292 7.331 15.961 1.00 94.06 264 GLU A C 1
ATOM 1903 O O . GLU A 1 264 ? -25.677 6.302 15.668 1.00 94.06 264 GLU A O 1
ATOM 1908 N N . GLY A 1 265 ? -27.224 7.382 16.920 1.00 90.56 265 GLY A N 1
ATOM 1909 C CA . GLY A 1 265 ? -27.675 6.216 17.683 1.00 90.56 265 GLY A CA 1
ATOM 1910 C C . GLY A 1 265 ? -26.549 5.557 18.472 1.00 90.56 265 GLY A C 1
ATOM 1911 O O . GLY A 1 265 ? -26.418 4.335 18.441 1.00 90.56 265 GLY A O 1
ATOM 1912 N N . ILE A 1 266 ? -25.705 6.365 19.117 1.00 90.94 266 ILE A N 1
ATOM 1913 C CA . ILE A 1 266 ? -24.528 5.872 19.818 1.00 90.94 266 ILE A CA 1
ATOM 1914 C C . ILE A 1 266 ? -24.947 5.277 21.151 1.00 90.94 266 ILE A C 1
ATOM 1916 O O . ILE A 1 266 ? -25.500 5.950 22.023 1.00 90.94 266 ILE A O 1
ATOM 1920 N N . THR A 1 267 ? -24.590 4.016 21.336 1.00 88.75 267 THR A N 1
ATOM 1921 C CA . THR A 1 267 ? -24.588 3.370 22.642 1.00 88.75 267 THR A CA 1
ATOM 1922 C C . THR A 1 267 ? -23.158 2.968 22.958 1.00 88.75 267 THR A C 1
ATOM 1924 O O . THR A 1 267 ? -22.445 2.441 22.110 1.00 88.75 267 THR A O 1
ATOM 1927 N N . LEU A 1 268 ? -22.705 3.278 24.166 1.00 87.31 268 LEU A N 1
ATOM 1928 C CA . LEU A 1 268 ? -21.411 2.870 24.695 1.00 87.31 268 LEU A CA 1
ATOM 1929 C C . LEU A 1 268 ? -21.653 2.293 26.079 1.00 87.31 268 LEU A C 1
ATOM 1931 O O . LEU A 1 268 ? -22.202 2.982 26.935 1.00 87.31 268 LEU A O 1
ATOM 1935 N N . ASP A 1 269 ? -21.242 1.053 26.300 1.00 84.81 269 ASP A N 1
ATOM 1936 C CA . ASP A 1 269 ? -21.440 0.360 27.570 1.00 84.81 269 ASP A CA 1
ATOM 1937 C C . ASP A 1 269 ? -20.190 -0.445 27.935 1.00 84.81 269 ASP A C 1
ATOM 1939 O O . ASP A 1 269 ? -19.534 -1.040 27.077 1.00 84.81 269 ASP A O 1
ATOM 1943 N N . SER A 1 270 ? -19.845 -0.447 29.218 1.00 81.12 270 SER A N 1
ATOM 1944 C CA . SER A 1 270 ? -18.850 -1.350 29.784 1.00 81.12 270 SER A CA 1
ATOM 1945 C C . SER A 1 270 ? -19.574 -2.579 30.311 1.00 81.12 270 SER A C 1
ATOM 1947 O O . SER A 1 270 ? -20.407 -2.487 31.210 1.00 81.12 270 SER A O 1
ATOM 1949 N N . GLN A 1 271 ? -19.210 -3.758 29.811 1.00 72.31 271 GLN A N 1
ATOM 1950 C CA . GLN A 1 271 ? -19.839 -5.014 30.240 1.00 72.31 271 GLN A CA 1
ATOM 1951 C C . GLN A 1 271 ? -19.684 -5.300 31.748 1.00 72.31 271 GLN A C 1
ATOM 1953 O O . GLN A 1 271 ? -20.487 -6.023 32.334 1.00 72.31 271 GLN A O 1
ATOM 1958 N N . THR A 1 272 ? -18.673 -4.722 32.397 1.00 73.56 272 THR A N 1
ATOM 1959 C CA . THR A 1 272 ? -18.422 -4.794 33.843 1.00 73.56 272 THR A CA 1
ATOM 1960 C C . THR A 1 272 ? -19.114 -3.683 34.639 1.00 73.56 272 THR A C 1
ATOM 1962 O O . THR A 1 272 ? -18.979 -3.639 35.862 1.00 73.56 272 THR A O 1
ATOM 1965 N N . GLY A 1 273 ? -19.892 -2.816 33.981 1.00 64.88 273 GLY A N 1
ATOM 1966 C CA . GLY A 1 273 ? -20.726 -1.790 34.611 1.00 64.88 273 GLY A CA 1
ATOM 1967 C C . GLY A 1 273 ? -19.966 -0.548 35.074 1.00 64.88 273 GLY A C 1
ATOM 1968 O O . GLY A 1 273 ? -20.454 0.181 35.936 1.00 64.88 273 GLY A O 1
ATOM 1969 N N . SER A 1 274 ? -18.765 -0.301 34.544 1.00 61.97 274 SER A N 1
ATOM 1970 C CA . SER A 1 274 ? -17.947 0.851 34.944 1.00 61.97 274 SER A CA 1
ATOM 1971 C C . SER A 1 274 ? -18.393 2.177 34.304 1.00 61.97 274 SER A C 1
ATOM 1973 O O . SER A 1 274 ? -18.060 3.246 34.821 1.00 61.97 274 SER A O 1
ATOM 1975 N N . PHE A 1 275 ? -19.153 2.120 33.200 1.00 64.38 275 PHE A N 1
ATOM 1976 C CA . PHE A 1 275 ? -19.546 3.274 32.386 1.00 64.38 275 PHE A CA 1
ATOM 1977 C C . PHE A 1 275 ? -20.694 2.933 31.417 1.00 64.38 275 PHE A C 1
ATOM 1979 O O . PHE A 1 275 ? -20.709 1.830 30.882 1.00 64.38 275 PHE A O 1
ATOM 1986 N N . GLY A 1 276 ? -21.593 3.889 31.138 1.00 67.94 276 GLY A N 1
ATOM 1987 C CA . GLY A 1 276 ? -22.632 3.761 30.108 1.00 67.94 276 GLY A CA 1
ATOM 1988 C C . GLY A 1 276 ? -23.118 5.120 29.583 1.00 67.94 276 GLY A C 1
ATOM 1989 O O . GLY A 1 276 ? -23.414 6.016 30.376 1.00 67.94 276 GLY A O 1
ATOM 1990 N N . VAL A 1 277 ? -23.195 5.283 28.258 1.00 75.81 277 VAL A N 1
ATOM 1991 C CA . VAL A 1 277 ? -23.706 6.480 27.560 1.00 75.81 277 VAL A CA 1
ATOM 1992 C C . VAL A 1 277 ? -24.603 6.060 26.396 1.00 75.81 277 VAL A C 1
ATOM 1994 O O . VAL A 1 277 ? -24.259 5.171 25.624 1.00 75.81 277 VAL A O 1
ATOM 1997 N N . THR A 1 278 ? -25.741 6.737 26.247 1.00 69.06 278 THR A N 1
ATOM 1998 C CA . THR A 1 278 ? -26.699 6.543 25.146 1.00 69.06 278 THR A CA 1
ATOM 1999 C C . THR A 1 278 ? -27.107 7.899 24.575 1.00 69.06 278 THR A C 1
ATOM 2001 O O . THR A 1 278 ? -27.481 8.777 25.361 1.00 69.06 278 THR A O 1
ATOM 2004 N N . GLY A 1 279 ? -27.064 8.077 23.251 1.00 56.06 279 GLY A N 1
ATOM 2005 C CA . GLY A 1 279 ? -27.381 9.345 22.580 1.00 56.06 279 GLY A CA 1
ATOM 2006 C C . GLY A 1 279 ? -27.740 9.215 21.108 1.00 56.06 279 GLY A C 1
ATOM 2007 O O . GLY A 1 279 ? -27.275 8.259 20.452 1.00 56.06 279 GLY A O 1
#

Radius of gyration: 23.1 Å; Cα contacts (8 Å, |Δi|>4): 730; chains: 1; bounding box: 55×41×75 Å

Sequence (279 aa):
MLGRFGHQDARFSLRADTAGSTTLKLESLALASGTARGSLTLRGPAWELDATLAGLDLAATAVLVQPWFALPAGLTVAGQGSGSLHARGSARQPRSLTTTIALARLDLANEAGTIAAEALAGELRLEAGFDRSGAATITGALQIPAGQAYADPVFLDFAKHAVALALAGTLAADAAHFTAREFTLRQAGVGEIQGSALLDLTGDALLRSARLQVAGIDLAPALPVWVQPFLISTAFKDLAGEGRISGELDLDDGLPSRAALTLEGITLDSQTGSFGVTG

Foldseek 3Di:
DPPPPPDKDWDWDWDADPQGKIKIWTCWTCAQNWIKTWMWIDHPQKIKIKMWTFFHWVQRVQVVCCVPDDDPPQKGKTFTKIKIWIWIDGNPATFKIWMKMWTFFIWIAGPVRQKTWTGWTKMKIKIWGADPLQKIKIKIKIKTQATWIGHVPFIDGSVVWIKIKIFTWMQDNVSQKIKGQKMWIGTPPFFIKMWIFIAGPPDPQGTAKIKIWTPKTWQQVCCVGPPLSVCCPHPCNQKGKGWMKTGIFIDGSNHTPDDDIDTGQIWIQRPVGPDTDTD

Secondary structure (DSSP, 8-state):
--TTS-S---EEEEEE-TTSEEEEEEEEEEETTEEEEEEEEEETTEEEEEEEEEEEEHHHHHHHHTTT-PPPTTEEEEEEEEEEEEEEEETTEEEEEEEEEEEEEEEEEETTSSEEEEEEEEEEEEEEEE-TTS-EEEEEEEEEEEEEEEETTEEEETTTS-EEEEEEEEE-TTSSEEEEEEEEEEETTTEEEEEEEEEESSSS-SEEEEEEEEEEEEHHHHHHHHTHHHHTTSTTTTEEEEEEEEEEEEEETTEEEEEEEEEEEEEEEETTSS-EEE-